Protein AF-A0A5E4JQX9-F1 (afdb_monomer)

Solvent-accessible surface area (backbone atoms only — not comparable to full-atom values): 20640 Å² total; per-residue (Å²): 128,58,70,67,59,44,53,36,22,48,52,36,41,54,47,70,74,40,54,76,69,51,37,68,74,42,45,69,58,40,54,51,36,37,51,51,56,37,65,74,45,46,75,72,52,47,59,61,50,49,71,74,38,61,90,76,44,57,74,65,62,48,48,50,36,46,52,52,12,32,53,60,29,47,70,76,37,51,55,92,81,47,52,65,69,67,56,22,50,56,36,23,52,48,42,48,48,48,42,50,32,73,20,55,89,45,96,68,66,50,55,61,62,47,54,71,50,49,47,55,52,52,52,50,41,52,54,55,47,44,72,72,59,82,51,89,81,54,72,64,59,44,48,52,56,48,39,74,78,46,86,54,96,54,53,63,65,52,49,51,56,55,49,51,56,51,54,54,72,68,29,67,73,72,70,44,68,79,65,88,62,81,83,61,80,54,72,67,58,57,47,51,54,50,50,54,50,50,51,52,52,52,52,51,52,51,51,53,48,54,64,64,67,69,72,47,54,75,68,43,46,50,53,53,24,34,51,68,31,56,98,45,68,68,43,52,56,58,57,51,9,65,76,67,77,42,55,43,68,56,45,51,53,44,49,54,54,43,51,50,52,51,50,46,70,76,47,74,85,63,78,79,72,84,78,63,75,95,73,78,90,70,81,64,64,56,52,73,69,52,38,44,34,42,28,53,51,26,50,75,55,54,88,76,40,78,61,56,94,61,60,35,59,64,61,53,42,65,73,51,52,90,78,56,99,64,56,60,66,61,52,41,55,51,39,44,56,52,41,61,73,69,68,58,64,63,70,63,52,48,53,52,51,58,62,72,75,109

Sequence (358 aa):
MDEETYRLGRIIQDYNNGNSDYKSRHKKGFLKAKNQLVELRIDEIAPYYKKRYKRKIDKDTLKQLIYQGAVIASEDFNPDIADFQTHADYKIKKEISTYLQDGGERSIHLTDNGYTIWLPLIREAERVLSQKLAKKINDEEIVDYILQKNPERKVRAVYEAVTDVRRLVSHPRFHATYSPDNSCPNPLELLAQKEELKEKNSRLKKLNKILNNGVLDAREKKIIRERYGIDTEELTLKEIGEQSGITKERVRQIEAKAVEKIRNKMNPGRKEEDNKPSGDSKEIVLTDKEKIAARLYFGLGYNNIPPGNFKNYREIAEIMGHKSTSTPETLIKKALLKLDNIGVDLEQTDKLILLCQN

Secondary structure (DSSP, 8-state):
--HHHHHHHHHHHHHHHS-HHHHHHHHHHHHHHHHHHHHHHHHHHHHHHHHHHTTTS-HHHHHHHHHHHHHHHHHS--TTTS-HHHHHHHHHHHHHHHHHHTTTT-SSPPPHHIIIIIHHHHHHHHHHHHHHHSSPPPHHHHHHHHHHH---TTHHHHHHHHHHHHHHHT-TTTS----SSTTSPPHHHHHHHHHHHHHHHHHHHHHHHHHHTTSS-HHHHHHHHHHTTSSS----HHHHHHHHT--HHHHHHHHHHHHHHHHHHH-TT-TTTTT--S------BPPHHHHHHHHHHHHTTGGGPPP----BHHHHHHHHGGG-SS-HHHHHHHHHHHHHHHT--HHHHHHHHHHHH-

Mean predicted aligned error: 19.56 Å

pLDDT: mean 76.01, std 14.69, range [30.41, 94.31]

Radius of gyration: 37.69 Å; Cα contacts (8 Å, |Δi|>4): 262; chains: 1; bounding box: 72×84×92 Å

Nearest PDB structures (foldseek):
  5vi5-assembly1_F  TM=4.857E-01  e=1.304E-06  Mycolicibacterium smegmatis MC2 155
  4mey-assembly1_F  TM=4.834E-01  e=1.426E-06  Escherichia coli K-12
  8r6p-assembly1_F  TM=4.738E-01  e=4.982E-06  Mycolicibacterium smegmatis MC2 155
  4kn7-assembly2_Y  TM=5.128E-01  e=2.275E-05  Escherichia coli
  6xl9-assembly1_F  TM=4.730E-01  e=8.143E-06  Escherichia coli O157:H7

Foldseek 3Di:
DDPLLQVLQVLLVCLVPDDPVSVVVCVVVNVVSLVVNCVVCLVVQLVVQCVVCVPPADPVVLSVLLSVLSSVLSNPDHPVPDGSSVSSVVSSVVSVLVCVQCVNPQPDHDHNCLSPPVVVLLVVLVVVCCVVPVDDDDPVSSLVVSCVVPVDPCSVVSSVVSVVSVCCRPDVVNVDPPPPPPPDPDPVVVVVVVVVVVVVVVVLVVVVCLLPVPLADPLLSVLVCCCVVNVHDHDQLCVNCVVVVHDSVVSVVSPVVSVVSSVCVVPVPPPPPPPDPPDDPDQPFDDPLLQLLQLVLVCVPDPVQHRDRDGGQVVVCVSCDPVDPDRSVVSSVVSSVVCVVVVDDSVVVSVVVVVVVD

Structure (mmCIF, N/CA/C/O backbone):
data_AF-A0A5E4JQX9-F1
#
_entry.id   AF-A0A5E4JQX9-F1
#
loop_
_atom_site.group_PDB
_atom_site.id
_atom_site.type_symbol
_atom_site.label_atom_id
_atom_site.label_alt_id
_atom_site.label_comp_id
_atom_site.label_asym_id
_atom_site.label_entity_id
_atom_site.label_seq_id
_atom_site.pdbx_PDB_ins_code
_atom_site.Cartn_x
_atom_site.Cartn_y
_atom_site.Cartn_z
_atom_site.occupancy
_atom_site.B_iso_or_equiv
_atom_site.auth_seq_id
_atom_site.auth_comp_id
_atom_site.auth_asym_id
_atom_site.auth_atom_id
_atom_site.pdbx_PDB_model_num
ATOM 1 N N . MET A 1 1 ? 19.920 -14.393 -31.480 1.00 60.28 1 MET A N 1
ATOM 2 C CA . MET A 1 1 ? 19.686 -12.955 -31.690 1.00 60.28 1 MET A CA 1
ATOM 3 C C . MET A 1 1 ? 19.421 -12.701 -33.165 1.00 60.28 1 MET A C 1
ATOM 5 O O . MET A 1 1 ? 20.236 -13.132 -33.973 1.00 60.28 1 MET A O 1
ATOM 9 N N . ASP A 1 2 ? 18.306 -12.060 -33.522 1.00 81.06 2 ASP A N 1
ATOM 10 C CA . ASP A 1 2 ? 18.044 -11.715 -34.927 1.00 81.06 2 ASP A CA 1
ATOM 11 C C . ASP A 1 2 ? 19.041 -10.659 -35.411 1.00 81.06 2 ASP A C 1
ATOM 13 O O . ASP A 1 2 ? 19.367 -9.713 -34.686 1.00 81.06 2 ASP A O 1
ATOM 17 N N . GLU A 1 3 ? 19.493 -10.806 -36.655 1.00 86.50 3 GLU A N 1
ATOM 18 C CA . GLU A 1 3 ? 20.498 -9.949 -37.295 1.00 86.50 3 GLU A CA 1
ATOM 19 C C . GLU A 1 3 ? 20.108 -8.459 -37.257 1.00 86.50 3 GLU A C 1
ATOM 21 O O . GLU A 1 3 ? 20.938 -7.582 -37.013 1.00 86.50 3 GLU A O 1
ATOM 26 N N . GLU A 1 4 ? 18.813 -8.168 -37.390 1.00 87.69 4 GLU A N 1
ATOM 27 C CA . GLU A 1 4 ? 18.268 -6.813 -37.309 1.00 87.69 4 GLU A CA 1
ATOM 28 C C . GLU A 1 4 ? 18.365 -6.217 -35.895 1.00 87.69 4 GLU A C 1
ATOM 30 O O . GLU A 1 4 ? 18.739 -5.056 -35.729 1.00 87.69 4 GLU A O 1
ATOM 35 N N . THR A 1 5 ? 18.118 -7.018 -34.853 1.00 88.69 5 THR A N 1
ATOM 36 C CA . THR A 1 5 ? 18.260 -6.584 -33.450 1.00 88.69 5 THR A CA 1
ATOM 37 C C . THR A 1 5 ? 19.722 -6.300 -33.113 1.00 88.69 5 THR A C 1
ATOM 39 O O . THR A 1 5 ? 20.019 -5.298 -32.461 1.00 88.69 5 THR A O 1
ATOM 42 N N . TYR A 1 6 ? 20.637 -7.140 -33.608 1.00 91.12 6 TYR A N 1
ATOM 43 C CA . TYR A 1 6 ? 22.075 -6.928 -33.453 1.00 91.12 6 TYR A CA 1
ATOM 44 C C . TYR A 1 6 ? 22.514 -5.616 -34.121 1.00 91.12 6 TYR A C 1
ATOM 46 O O . TYR A 1 6 ? 23.158 -4.775 -33.491 1.00 91.12 6 TYR A O 1
ATOM 54 N N . ARG A 1 7 ? 22.090 -5.383 -35.370 1.00 92.75 7 ARG A N 1
ATOM 55 C CA . ARG A 1 7 ? 22.396 -4.155 -36.119 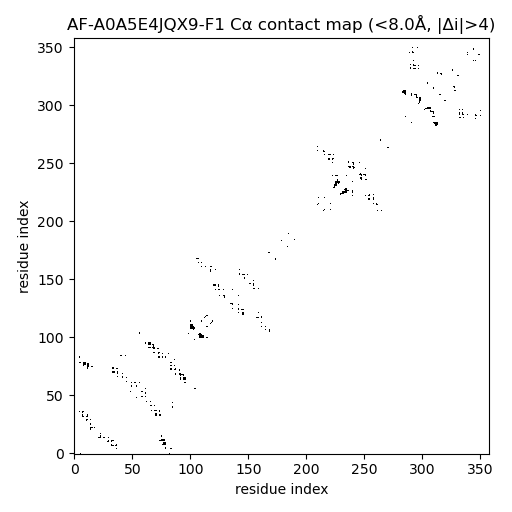1.00 92.75 7 ARG A CA 1
ATOM 56 C C . ARG A 1 7 ? 21.884 -2.896 -35.417 1.00 92.75 7 ARG A C 1
ATOM 58 O O . ARG A 1 7 ? 22.626 -1.921 -35.303 1.00 92.75 7 ARG A O 1
ATOM 65 N N . LEU A 1 8 ? 20.636 -2.904 -34.944 1.00 92.31 8 LEU A N 1
ATOM 66 C CA . LEU A 1 8 ? 20.053 -1.777 -34.209 1.00 92.31 8 LEU A CA 1
ATOM 67 C C . LEU A 1 8 ? 20.800 -1.517 -32.894 1.00 92.31 8 LEU A C 1
ATOM 69 O O . LEU A 1 8 ? 21.100 -0.365 -32.580 1.00 92.31 8 LEU A O 1
ATOM 73 N N . GLY A 1 9 ? 21.172 -2.581 -32.176 1.00 91.06 9 GLY A N 1
ATOM 74 C CA . GLY A 1 9 ? 21.995 -2.491 -30.971 1.00 91.06 9 GLY A CA 1
ATOM 75 C C . GLY A 1 9 ? 23.363 -1.856 -31.222 1.00 91.06 9 GLY A C 1
ATOM 76 O O . GLY A 1 9 ? 23.794 -1.015 -30.436 1.00 91.06 9 GLY A O 1
ATOM 77 N N . ARG A 1 10 ? 24.022 -2.168 -32.347 1.00 92.44 10 ARG A N 1
ATOM 78 C CA . ARG A 1 10 ? 25.309 -1.542 -32.704 1.00 92.44 10 ARG A CA 1
ATOM 79 C C . ARG A 1 10 ? 25.179 -0.046 -32.966 1.00 92.44 10 ARG A C 1
ATOM 81 O O . ARG A 1 10 ? 25.974 0.724 -32.444 1.00 92.44 10 ARG A O 1
ATOM 88 N N . ILE A 1 11 ? 24.129 0.384 -33.667 1.00 92.25 11 ILE A N 1
ATOM 89 C CA . ILE A 1 11 ? 23.863 1.816 -33.899 1.00 92.25 11 ILE A CA 1
ATOM 90 C C . ILE A 1 11 ? 23.692 2.571 -32.568 1.00 92.25 11 ILE A C 1
ATOM 92 O O . ILE A 1 11 ? 24.194 3.686 -32.413 1.00 92.25 11 ILE A O 1
ATOM 96 N N . ILE A 1 12 ? 22.991 1.963 -31.607 1.00 92.06 12 ILE A N 1
ATOM 97 C CA . ILE A 1 12 ? 22.787 2.508 -30.256 1.00 92.06 12 ILE A CA 1
ATOM 98 C C . ILE A 1 12 ? 24.123 2.598 -29.503 1.00 92.06 12 ILE A C 1
ATOM 100 O O . ILE A 1 12 ? 24.448 3.642 -28.936 1.00 92.06 12 ILE A O 1
ATOM 104 N N . GLN A 1 13 ? 24.927 1.537 -29.548 1.00 91.44 13 GLN A N 1
ATOM 105 C CA . GLN A 1 13 ? 26.228 1.467 -28.886 1.00 91.44 13 GLN A CA 1
ATOM 106 C C . GLN A 1 13 ? 27.231 2.485 -29.454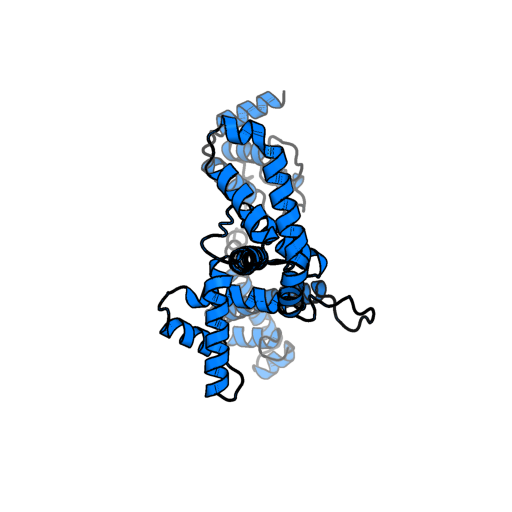 1.00 91.44 13 GLN A C 1
ATOM 108 O O . GLN A 1 13 ? 27.852 3.225 -28.689 1.00 91.44 13 GLN A O 1
ATOM 113 N N . ASP A 1 14 ? 27.343 2.582 -30.780 1.00 91.12 14 ASP A N 1
ATOM 114 C CA . ASP A 1 14 ? 28.220 3.537 -31.466 1.00 91.12 14 ASP A CA 1
ATOM 115 C C . ASP A 1 14 ? 27.842 4.981 -31.119 1.00 91.12 14 ASP A C 1
ATOM 117 O O . ASP A 1 14 ? 28.704 5.830 -30.881 1.00 91.12 14 ASP A O 1
ATOM 121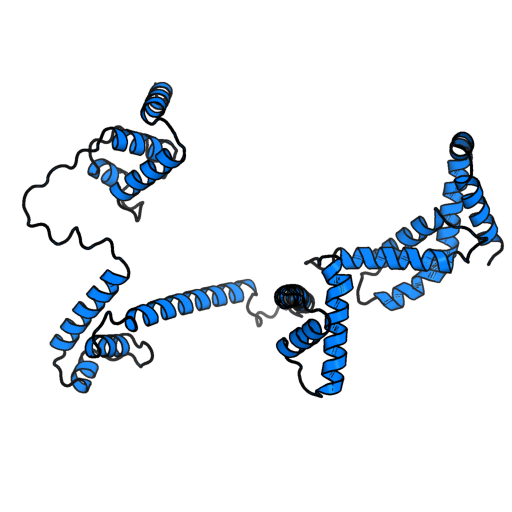 N N . TYR A 1 15 ? 26.539 5.267 -31.035 1.00 92.25 15 TYR A N 1
ATOM 122 C CA . TYR A 1 15 ? 26.048 6.563 -30.582 1.00 92.25 15 TYR A CA 1
ATOM 123 C C . TYR A 1 15 ? 26.442 6.859 -29.132 1.00 92.25 15 TYR A C 1
ATOM 125 O O . TYR A 1 15 ? 26.911 7.960 -28.836 1.00 92.25 15 TYR A O 1
ATOM 133 N N . ASN A 1 16 ? 26.283 5.891 -28.228 1.00 90.69 16 ASN A N 1
ATOM 134 C CA . ASN A 1 16 ? 26.596 6.063 -26.810 1.00 90.69 16 ASN A CA 1
ATOM 135 C C . ASN A 1 16 ? 28.095 6.270 -26.555 1.00 90.69 16 ASN A C 1
ATOM 137 O O . ASN A 1 16 ? 28.450 7.123 -25.732 1.00 90.69 16 ASN A O 1
ATOM 141 N N . ASN A 1 17 ? 28.946 5.568 -27.307 1.00 90.69 17 ASN A N 1
ATOM 142 C CA . ASN A 1 17 ? 30.407 5.656 -27.234 1.00 90.69 17 ASN A CA 1
ATOM 143 C C . ASN A 1 17 ? 30.989 6.870 -27.980 1.00 90.69 17 ASN A C 1
ATOM 145 O O . ASN A 1 17 ? 32.145 7.228 -27.766 1.00 90.69 17 ASN A O 1
ATOM 149 N N . GLY A 1 18 ? 30.209 7.512 -28.853 1.00 88.88 18 GLY A N 1
ATOM 150 C CA . GLY A 1 18 ? 30.652 8.670 -29.623 1.00 88.88 18 GLY A CA 1
ATOM 151 C C . GLY A 1 18 ? 30.847 9.947 -28.794 1.00 88.88 18 GLY A C 1
ATOM 152 O O . GLY A 1 18 ? 30.168 10.193 -27.792 1.00 88.88 18 GLY A O 1
ATOM 153 N N . ASN A 1 19 ? 31.746 10.815 -29.269 1.00 89.81 19 ASN A N 1
ATOM 154 C CA . ASN A 1 19 ? 31.979 12.152 -28.709 1.00 89.81 19 ASN A CA 1
ATOM 155 C C . ASN A 1 19 ? 30.771 13.092 -28.920 1.00 89.81 19 ASN A C 1
ATOM 157 O O . ASN A 1 19 ? 29.861 12.801 -29.700 1.00 89.81 19 ASN A O 1
ATOM 161 N N . SER A 1 20 ? 30.773 14.259 -28.261 1.00 88.31 20 SER A N 1
ATOM 162 C CA . SER A 1 20 ? 29.662 15.235 -28.302 1.00 88.31 20 SER A CA 1
ATOM 163 C C . SER A 1 20 ? 29.238 15.639 -29.729 1.00 88.31 20 SER A C 1
ATOM 165 O O . SER A 1 20 ? 28.045 15.666 -30.053 1.00 88.31 20 SER A O 1
ATOM 167 N N . ASP A 1 21 ? 30.207 15.858 -30.622 1.00 88.38 21 ASP A N 1
ATOM 168 C CA . ASP A 1 21 ? 29.951 16.196 -32.029 1.00 88.38 21 ASP A CA 1
ATOM 169 C C . ASP A 1 21 ? 29.273 15.054 -32.795 1.00 88.38 21 ASP A C 1
ATOM 171 O O . ASP A 1 21 ? 28.361 15.283 -33.594 1.00 88.38 21 ASP A O 1
ATOM 175 N N . TYR A 1 22 ? 29.679 13.811 -32.524 1.00 86.62 22 TYR A N 1
ATOM 176 C CA . TYR A 1 22 ? 29.087 12.622 -33.134 1.00 86.62 22 TYR A CA 1
ATOM 177 C C . TYR A 1 22 ? 27.635 12.446 -32.682 1.00 86.62 22 TYR A C 1
ATOM 179 O O . TYR A 1 22 ? 26.737 12.277 -33.511 1.00 86.62 22 TYR A O 1
ATOM 187 N N . LYS A 1 23 ? 27.383 12.593 -31.374 1.00 89.56 23 LYS A N 1
ATOM 188 C CA . LYS A 1 23 ? 26.032 12.543 -30.798 1.00 89.56 23 LYS A CA 1
ATOM 189 C C . LYS A 1 23 ? 25.121 13.610 -31.406 1.00 89.56 23 LYS A C 1
ATOM 191 O O . LYS A 1 23 ? 23.983 13.322 -31.768 1.00 89.56 23 LYS A O 1
ATOM 196 N N . SER A 1 24 ? 25.630 14.820 -31.621 1.00 88.81 24 SER A N 1
ATOM 197 C CA . SER A 1 24 ? 24.855 15.902 -32.240 1.00 88.81 24 SER A CA 1
ATOM 198 C C . SER A 1 24 ? 24.446 15.586 -33.685 1.00 88.81 24 SER A C 1
ATOM 200 O O . SER A 1 24 ? 23.291 15.799 -34.060 1.00 88.81 24 SER A O 1
ATOM 202 N N . ARG A 1 25 ? 25.355 15.016 -34.487 1.00 89.06 25 ARG A N 1
ATOM 203 C CA . ARG A 1 25 ? 25.093 14.675 -35.899 1.00 89.06 25 ARG A CA 1
ATOM 204 C C . ARG A 1 25 ? 24.190 13.449 -36.062 1.00 89.06 25 ARG A C 1
ATOM 206 O O . ARG A 1 25 ? 23.329 13.437 -36.940 1.00 89.06 25 ARG A O 1
ATOM 213 N N . HIS A 1 26 ? 24.341 12.441 -35.204 1.00 90.81 26 HIS A N 1
ATOM 214 C CA . HIS A 1 26 ? 23.669 11.143 -35.353 1.00 90.81 26 HIS A CA 1
ATOM 215 C C . HIS A 1 26 ? 22.424 10.957 -34.474 1.00 90.81 26 HIS A C 1
ATOM 217 O O . HIS A 1 26 ? 21.790 9.901 -34.526 1.00 90.81 26 HIS A O 1
ATOM 223 N N . LYS A 1 27 ? 21.991 11.993 -33.739 1.00 91.94 27 LYS A N 1
ATOM 224 C CA . LYS A 1 27 ? 20.820 11.949 -32.844 1.00 91.94 27 LYS A CA 1
ATOM 225 C C . LYS A 1 27 ? 19.563 11.384 -33.513 1.00 91.94 27 LYS A C 1
ATOM 227 O O . LYS A 1 27 ? 18.891 10.530 -32.948 1.00 91.94 27 LYS A O 1
ATOM 232 N N . LYS A 1 28 ? 19.245 11.813 -34.741 1.00 92.25 28 LYS A N 1
ATOM 233 C CA . LYS A 1 28 ? 18.062 11.314 -35.472 1.00 92.25 28 LYS A CA 1
ATOM 234 C C . LYS A 1 28 ? 18.149 9.815 -35.784 1.00 92.25 28 LYS A C 1
ATOM 236 O O . LYS A 1 28 ? 17.131 9.134 -35.720 1.00 92.25 28 LYS A O 1
ATOM 241 N N . GLY A 1 29 ? 19.339 9.317 -36.124 1.00 90.31 29 GLY A N 1
ATOM 242 C CA . GLY A 1 29 ? 19.573 7.894 -36.387 1.00 90.31 29 GLY A CA 1
ATOM 243 C C . GLY A 1 29 ? 19.421 7.055 -35.121 1.00 90.31 29 GLY A C 1
ATOM 244 O O . GLY A 1 29 ? 18.725 6.046 -35.145 1.00 90.31 29 GLY A O 1
ATOM 245 N N . PHE A 1 30 ? 19.966 7.541 -34.002 1.00 91.94 30 PHE A N 1
ATOM 246 C CA . PHE A 1 30 ? 19.803 6.925 -32.686 1.00 91.94 30 PHE A CA 1
ATOM 247 C C . PHE A 1 30 ? 18.331 6.810 -32.270 1.00 91.94 30 PHE A C 1
ATOM 249 O O . PHE A 1 30 ? 17.879 5.725 -31.919 1.00 91.94 30 PHE A O 1
ATOM 256 N N . LEU A 1 31 ? 17.548 7.893 -32.382 1.00 92.56 31 LEU A N 1
ATOM 257 C CA . LEU A 1 31 ? 16.118 7.851 -32.044 1.00 92.56 31 LEU A CA 1
ATOM 258 C C . LEU A 1 31 ? 15.340 6.862 -32.924 1.00 92.56 31 LEU A C 1
ATOM 260 O O . LEU A 1 31 ? 14.478 6.148 -32.417 1.00 92.56 31 LEU A O 1
ATOM 264 N N . LYS A 1 32 ? 15.641 6.802 -34.228 1.00 93.62 32 LYS A N 1
ATOM 265 C CA . LYS A 1 32 ? 15.007 5.834 -35.134 1.00 93.62 32 LYS A CA 1
ATOM 266 C C . LYS A 1 32 ? 15.341 4.399 -34.743 1.00 93.62 32 LYS A C 1
ATOM 268 O O . LYS A 1 32 ? 14.426 3.590 -34.643 1.00 93.62 32 LYS A O 1
ATOM 273 N N . ALA A 1 33 ? 16.616 4.111 -34.479 1.00 92.50 33 ALA A N 1
ATOM 274 C CA . ALA A 1 33 ? 17.046 2.778 -34.076 1.00 92.50 33 ALA A CA 1
ATOM 275 C C . ALA A 1 33 ? 16.391 2.348 -32.754 1.00 92.50 33 ALA A C 1
ATOM 277 O O . ALA A 1 33 ? 15.929 1.217 -32.635 1.00 92.50 33 ALA A O 1
ATOM 278 N N . LYS A 1 34 ? 16.273 3.282 -31.802 1.00 93.56 34 LYS A N 1
ATOM 279 C CA . LYS A 1 34 ? 15.582 3.078 -30.527 1.00 93.56 34 LYS A CA 1
ATOM 280 C C . LYS A 1 34 ? 14.119 2.675 -30.723 1.00 93.56 34 LYS A C 1
ATOM 282 O O . LYS A 1 34 ? 13.680 1.656 -30.198 1.00 93.56 34 LYS A O 1
ATOM 287 N N . ASN A 1 35 ? 13.381 3.460 -31.509 1.00 92.31 35 ASN A N 1
ATOM 288 C CA . ASN A 1 35 ? 11.962 3.214 -31.761 1.00 92.31 35 ASN A CA 1
ATOM 289 C C . ASN A 1 35 ? 11.743 1.885 -32.489 1.00 92.31 35 ASN A C 1
ATOM 291 O O . ASN A 1 35 ? 10.913 1.094 -32.055 1.00 92.31 35 ASN A O 1
ATOM 295 N N . GLN A 1 36 ? 12.537 1.607 -33.527 1.00 92.88 36 GLN A N 1
ATOM 296 C CA . GLN A 1 36 ? 12.460 0.347 -34.271 1.00 92.88 36 GLN A CA 1
ATOM 297 C C . GLN A 1 36 ? 12.735 -0.862 -33.374 1.00 92.88 36 GLN A C 1
ATOM 299 O O . GLN A 1 36 ? 12.006 -1.846 -33.428 1.00 92.88 36 GLN A O 1
ATOM 304 N N . LEU A 1 37 ? 13.746 -0.780 -32.505 1.00 91.62 37 LEU A N 1
ATOM 305 C CA . LEU A 1 37 ? 14.084 -1.865 -31.586 1.00 91.62 37 LEU A CA 1
ATOM 306 C C . LEU A 1 37 ? 12.936 -2.172 -30.612 1.00 91.62 37 LEU A C 1
ATOM 308 O O . LEU A 1 37 ? 12.629 -3.339 -30.365 1.00 91.62 37 LEU A O 1
ATOM 312 N N . VAL A 1 38 ? 12.289 -1.132 -30.078 1.00 91.88 38 VAL A N 1
ATOM 313 C CA .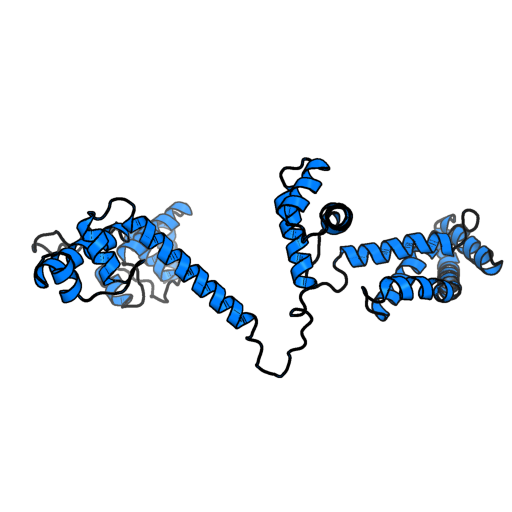 VAL A 1 38 ? 11.132 -1.284 -29.186 1.00 91.88 38 VAL A CA 1
ATOM 314 C C . VAL A 1 38 ? 9.933 -1.854 -29.942 1.00 91.88 38 VAL A C 1
ATOM 316 O O . VAL A 1 38 ? 9.340 -2.821 -29.473 1.00 91.88 38 VAL A O 1
ATOM 319 N N . GLU A 1 39 ? 9.593 -1.304 -31.109 1.00 89.69 39 GLU A N 1
ATOM 320 C CA . GLU A 1 39 ? 8.455 -1.750 -31.927 1.00 89.69 39 GLU A CA 1
ATOM 321 C C . GLU A 1 39 ? 8.572 -3.223 -32.334 1.00 89.69 39 GLU A C 1
ATOM 323 O O . GLU A 1 39 ? 7.602 -3.965 -32.209 1.00 89.69 39 GLU A O 1
ATOM 328 N N . LEU A 1 40 ? 9.765 -3.674 -32.730 1.00 86.62 40 LEU A N 1
ATOM 329 C CA . LEU A 1 40 ? 10.000 -5.063 -33.134 1.00 86.62 40 LEU A CA 1
ATOM 330 C C . LEU A 1 40 ? 9.791 -6.068 -31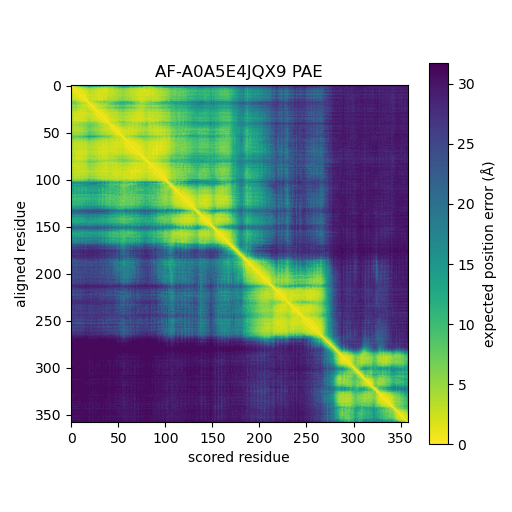.993 1.00 86.62 40 LEU A C 1
ATOM 332 O O . LEU A 1 40 ? 9.383 -7.200 -32.235 1.00 86.62 40 LEU A O 1
ATOM 336 N N . ARG A 1 41 ? 10.099 -5.689 -30.745 1.00 87.31 41 ARG A N 1
ATOM 337 C CA . ARG A 1 41 ? 10.182 -6.639 -29.618 1.00 87.31 41 ARG A CA 1
ATOM 338 C C . ARG A 1 41 ? 9.068 -6.511 -28.593 1.00 87.31 41 ARG A C 1
ATOM 340 O O . ARG A 1 41 ? 8.834 -7.448 -27.829 1.00 87.31 41 ARG A O 1
ATOM 347 N N . ILE A 1 42 ? 8.352 -5.391 -28.563 1.00 86.31 42 ILE A N 1
ATOM 348 C CA . ILE A 1 42 ? 7.298 -5.165 -27.570 1.00 86.31 42 ILE A CA 1
ATOM 349 C C . ILE A 1 42 ? 6.155 -6.178 -27.690 1.00 86.31 42 ILE A C 1
ATOM 351 O O . ILE A 1 42 ? 5.648 -6.644 -26.668 1.00 86.31 42 ILE A O 1
ATOM 355 N N . ASP A 1 43 ? 5.789 -6.572 -28.911 1.00 85.19 43 ASP A N 1
ATOM 356 C CA . ASP A 1 43 ? 4.684 -7.503 -29.157 1.00 85.19 43 ASP A CA 1
ATOM 357 C C . ASP A 1 43 ? 5.004 -8.934 -28.712 1.00 85.19 43 ASP A C 1
ATOM 359 O O . ASP A 1 43 ? 4.107 -9.661 -28.281 1.00 85.19 43 ASP A O 1
ATOM 363 N N . GLU A 1 44 ? 6.282 -9.312 -28.716 1.00 85.44 44 GLU A N 1
ATOM 364 C CA . GLU A 1 44 ? 6.755 -10.598 -28.198 1.00 85.44 44 GLU A CA 1
ATOM 365 C C . GLU A 1 44 ? 6.758 -10.619 -26.663 1.00 85.44 44 GLU A C 1
ATOM 367 O O . GLU A 1 44 ? 6.378 -11.611 -26.037 1.00 85.44 44 GLU A O 1
ATOM 372 N N . ILE A 1 45 ? 7.157 -9.507 -26.038 1.00 86.69 45 ILE A N 1
ATOM 373 C CA . ILE A 1 45 ? 7.342 -9.413 -24.585 1.00 86.69 45 ILE A CA 1
ATOM 374 C C . ILE A 1 45 ? 6.004 -9.164 -23.866 1.00 86.69 45 ILE A C 1
ATOM 376 O O . ILE A 1 45 ? 5.729 -9.733 -22.803 1.00 86.69 45 ILE A O 1
ATOM 380 N N . ALA A 1 46 ? 5.124 -8.336 -24.434 1.00 87.06 46 ALA A N 1
ATOM 381 C CA . ALA A 1 46 ? 3.896 -7.886 -23.780 1.00 87.06 46 ALA A CA 1
ATOM 382 C C . ALA A 1 46 ? 2.923 -9.006 -23.334 1.00 87.06 46 ALA A C 1
ATOM 384 O O . ALA A 1 46 ? 2.326 -8.863 -22.260 1.00 87.06 46 ALA A O 1
ATOM 385 N N . PRO A 1 47 ? 2.715 -10.116 -24.076 1.00 90.38 47 PRO A N 1
ATOM 386 C CA . PRO A 1 47 ? 1.820 -11.202 -23.668 1.00 90.38 47 PRO A CA 1
ATOM 387 C C . PRO A 1 47 ? 2.202 -11.845 -22.330 1.00 90.38 47 PRO A C 1
ATOM 389 O O . PRO A 1 47 ? 1.318 -12.143 -21.518 1.00 90.38 47 PRO A O 1
ATOM 392 N N . TYR A 1 48 ? 3.505 -12.005 -22.064 1.00 90.81 48 TYR A N 1
ATOM 393 C CA . TYR A 1 48 ? 4.014 -12.562 -20.808 1.00 90.81 48 TYR A CA 1
ATOM 394 C C . TYR A 1 48 ? 3.557 -11.725 -19.604 1.00 90.81 48 TYR A C 1
ATOM 396 O O . TYR A 1 48 ? 2.975 -12.243 -18.643 1.00 90.81 48 TYR A O 1
ATOM 404 N N . TYR A 1 49 ? 3.738 -10.406 -19.694 1.00 91.19 49 TYR A N 1
ATOM 405 C CA . TYR A 1 49 ? 3.358 -9.463 -18.646 1.00 91.19 49 TYR A CA 1
ATOM 406 C C . TYR A 1 49 ? 1.845 -9.318 -18.517 1.00 91.19 49 TYR A C 1
ATOM 408 O O . TYR A 1 49 ? 1.325 -9.352 -17.399 1.00 91.19 49 TYR A O 1
ATOM 416 N N . LYS A 1 50 ? 1.118 -9.260 -19.641 1.00 88.88 50 LYS A N 1
ATOM 417 C CA . LYS A 1 50 ? -0.352 -9.255 -19.650 1.00 88.88 50 LYS A CA 1
ATOM 418 C C . LYS A 1 50 ? -0.903 -10.439 -18.862 1.00 88.88 50 LYS A C 1
ATOM 420 O O . LYS A 1 50 ? -1.752 -10.238 -18.003 1.00 88.88 50 LYS A O 1
ATOM 425 N N . LYS A 1 51 ? -0.392 -11.659 -19.069 1.00 88.94 51 LYS A N 1
ATOM 426 C CA . LYS A 1 51 ? -0.843 -12.850 -18.323 1.00 88.94 51 LYS A CA 1
ATOM 427 C C . LYS A 1 51 ? -0.541 -12.756 -16.822 1.00 88.94 51 LYS A C 1
ATOM 429 O O . LYS A 1 51 ? -1.377 -13.145 -16.008 1.00 88.94 51 LYS A O 1
ATOM 434 N N . ARG A 1 52 ? 0.632 -12.235 -16.449 1.00 88.38 52 ARG A N 1
ATOM 435 C CA . ARG A 1 52 ? 1.104 -12.172 -15.054 1.00 88.38 52 ARG A CA 1
ATOM 436 C C . ARG A 1 52 ? 0.450 -11.058 -14.228 1.00 88.38 52 ARG A C 1
ATOM 438 O O . ARG A 1 52 ? 0.211 -11.258 -13.037 1.00 88.38 52 ARG A O 1
ATOM 445 N N . TYR A 1 53 ? 0.153 -9.913 -14.842 1.00 86.12 53 TYR A N 1
ATOM 446 C CA . TYR A 1 53 ? -0.307 -8.703 -14.147 1.00 86.12 53 TYR A CA 1
ATOM 447 C C . TYR A 1 53 ? -1.768 -8.318 -14.430 1.00 86.12 53 TYR A C 1
ATOM 449 O O . TYR A 1 53 ? -2.251 -7.381 -13.805 1.00 86.12 53 TYR A O 1
ATOM 457 N N . LYS A 1 54 ? -2.516 -9.090 -15.241 1.00 79.94 54 LYS A N 1
ATOM 458 C CA . LYS A 1 54 ? -3.940 -8.844 -15.584 1.00 79.94 54 LYS A CA 1
ATOM 459 C C . LYS A 1 54 ? -4.855 -8.499 -14.400 1.00 79.94 54 LYS A C 1
ATOM 461 O O . LYS A 1 54 ? -5.849 -7.816 -14.579 1.00 79.94 54 LYS A O 1
ATOM 466 N N . ARG A 1 55 ? -4.582 -9.052 -13.214 1.00 77.75 55 ARG A N 1
ATOM 467 C CA . ARG A 1 55 ? -5.410 -8.871 -12.005 1.00 77.75 55 ARG A CA 1
ATOM 468 C C . ARG A 1 55 ? -4.962 -7.712 -11.110 1.00 77.75 55 ARG A C 1
ATOM 470 O O . ARG A 1 55 ? -5.585 -7.491 -10.082 1.00 77.75 55 ARG A O 1
ATOM 477 N N . LYS A 1 56 ? -3.831 -7.076 -11.421 1.00 77.50 56 LYS A N 1
ATOM 478 C CA . LYS A 1 56 ? -3.173 -6.095 -10.546 1.00 77.50 56 LYS A CA 1
ATOM 479 C C . LYS A 1 56 ? -3.097 -4.695 -11.143 1.00 77.50 56 LYS A C 1
ATOM 481 O O . LYS A 1 56 ? -2.890 -3.764 -10.379 1.00 77.50 56 LYS A O 1
ATOM 486 N N . ILE A 1 57 ? -3.138 -4.589 -12.468 1.00 84.00 57 ILE A N 1
ATOM 487 C CA . ILE A 1 57 ? -2.946 -3.348 -13.216 1.00 84.00 57 ILE A CA 1
ATOM 488 C C . ILE A 1 57 ? -3.901 -3.393 -14.408 1.00 84.00 57 ILE A C 1
ATOM 490 O O . ILE A 1 57 ? -4.030 -4.448 -15.047 1.00 84.00 57 ILE A O 1
ATOM 494 N N . ASP A 1 58 ? -4.537 -2.266 -14.705 1.00 86.25 58 ASP A N 1
ATOM 495 C CA . ASP A 1 58 ? -5.325 -2.043 -15.902 1.00 86.25 58 ASP A CA 1
ATOM 496 C C . ASP A 1 58 ? -4.510 -2.332 -17.168 1.00 86.25 58 ASP A C 1
ATOM 498 O O . ASP A 1 58 ? -3.281 -2.211 -17.231 1.00 86.25 58 ASP A O 1
ATOM 502 N N . LYS A 1 59 ? -5.217 -2.760 -18.211 1.00 86.88 59 LYS A N 1
ATOM 503 C CA . LYS A 1 59 ? -4.610 -3.191 -19.465 1.00 86.88 59 LYS A CA 1
ATOM 504 C C . LYS A 1 59 ? -3.803 -2.077 -20.129 1.00 86.88 59 LYS A C 1
ATOM 506 O O . LYS A 1 59 ? -2.751 -2.383 -20.696 1.00 86.88 59 LYS A O 1
ATOM 511 N N . ASP A 1 60 ? -4.285 -0.841 -20.117 1.00 89.25 60 ASP A N 1
ATOM 512 C CA . ASP A 1 60 ? -3.636 0.256 -20.831 1.00 89.25 60 ASP A CA 1
ATOM 513 C C . ASP A 1 60 ? -2.482 0.838 -20.021 1.00 89.25 60 ASP A C 1
ATOM 515 O O . ASP A 1 60 ? -1.399 1.039 -20.578 1.00 89.25 60 ASP A O 1
ATOM 519 N N . THR A 1 61 ? -2.633 0.945 -18.700 1.00 90.00 61 THR A N 1
ATOM 520 C CA . THR A 1 61 ? -1.520 1.289 -17.805 1.00 90.00 61 THR A CA 1
ATOM 521 C C . THR A 1 61 ? -0.397 0.256 -17.880 1.00 90.00 61 THR A C 1
ATOM 523 O O . THR A 1 61 ? 0.771 0.611 -18.025 1.00 90.00 61 THR A O 1
ATOM 526 N N . LEU A 1 62 ? -0.725 -1.041 -17.890 1.00 91.62 62 LEU A N 1
ATOM 527 C CA . LEU A 1 62 ? 0.281 -2.093 -18.035 1.00 91.62 62 LEU A CA 1
ATOM 528 C C . LEU A 1 62 ? 1.029 -1.996 -19.369 1.00 91.62 62 LEU A C 1
ATOM 530 O O . LEU A 1 62 ? 2.244 -2.179 -19.394 1.00 91.62 62 LEU A O 1
ATOM 534 N N . LYS A 1 63 ? 0.338 -1.702 -20.480 1.00 91.44 63 LYS A N 1
ATOM 535 C CA . LYS A 1 63 ? 1.017 -1.467 -21.764 1.00 91.44 63 LYS A CA 1
ATOM 536 C C . LYS A 1 63 ? 1.983 -0.294 -21.652 1.00 91.44 63 LYS A C 1
ATOM 538 O O . LYS A 1 63 ? 3.127 -0.446 -22.061 1.00 91.44 63 LYS A O 1
ATOM 543 N N . GLN A 1 64 ? 1.545 0.839 -21.100 1.00 91.62 64 GLN A N 1
ATOM 544 C CA . GLN A 1 64 ? 2.388 2.030 -20.957 1.00 91.62 64 GLN A CA 1
ATOM 545 C C . GLN A 1 64 ? 3.669 1.730 -20.173 1.00 91.62 64 GLN A C 1
ATOM 547 O O . GLN A 1 64 ? 4.747 2.079 -20.643 1.00 91.62 64 GLN A O 1
ATOM 552 N N . LEU A 1 65 ? 3.571 1.005 -19.055 1.00 93.25 65 LEU A N 1
ATOM 553 C CA . LEU A 1 65 ? 4.733 0.604 -18.251 1.00 93.25 65 LEU A CA 1
ATOM 554 C C . LEU A 1 65 ? 5.689 -0.317 -19.019 1.00 93.25 65 LEU A C 1
ATOM 556 O O . LEU A 1 65 ? 6.907 -0.173 -18.927 1.00 93.25 65 LEU A O 1
ATOM 560 N N . ILE A 1 66 ? 5.152 -1.250 -19.813 1.00 93.81 66 ILE A N 1
ATOM 561 C CA . ILE A 1 66 ? 5.966 -2.116 -20.678 1.00 93.81 66 ILE A CA 1
ATOM 562 C C . ILE A 1 66 ? 6.696 -1.275 -21.735 1.00 93.81 66 ILE A C 1
ATOM 564 O O . ILE A 1 66 ? 7.895 -1.465 -21.930 1.00 93.81 66 ILE A O 1
ATOM 568 N N . TYR A 1 67 ? 6.008 -0.324 -22.376 1.00 93.25 67 TYR A N 1
ATOM 569 C CA . TYR A 1 67 ? 6.623 0.596 -23.339 1.00 93.25 67 TYR A CA 1
ATOM 570 C C . TYR A 1 67 ? 7.709 1.456 -22.688 1.00 93.25 67 TYR A C 1
ATOM 572 O O . TYR A 1 67 ? 8.805 1.550 -23.231 1.00 93.25 67 TYR A O 1
ATOM 580 N N . GLN A 1 68 ? 7.447 2.038 -21.518 1.00 93.38 68 GLN A N 1
ATOM 581 C CA . GLN A 1 68 ? 8.424 2.844 -20.781 1.00 93.38 68 GLN A CA 1
ATOM 582 C C . GLN A 1 68 ? 9.672 2.028 -20.430 1.00 93.38 68 GLN A C 1
ATOM 584 O O . GLN A 1 68 ? 10.783 2.438 -20.762 1.00 93.38 68 GLN A O 1
ATOM 589 N N . GLY A 1 69 ? 9.497 0.835 -19.856 1.00 94.25 69 GLY A N 1
ATOM 590 C CA . GLY A 1 69 ? 10.609 -0.057 -19.530 1.00 94.25 69 GLY A CA 1
ATOM 591 C C . GLY A 1 69 ? 11.419 -0.482 -20.760 1.00 94.25 69 GLY A C 1
ATOM 592 O O . GLY A 1 69 ? 12.648 -0.502 -20.704 1.00 94.25 69 GLY A O 1
ATOM 593 N N . ALA A 1 70 ? 10.756 -0.767 -21.886 1.00 93.75 70 ALA A N 1
ATOM 594 C CA . ALA A 1 70 ? 11.420 -1.118 -23.143 1.00 93.75 70 ALA A CA 1
ATOM 595 C C . ALA A 1 70 ? 12.198 0.064 -23.744 1.00 93.75 70 ALA A C 1
ATOM 597 O O . ALA A 1 70 ? 13.327 -0.115 -24.201 1.00 93.75 70 ALA A O 1
ATOM 598 N N . VAL A 1 71 ? 11.636 1.277 -23.697 1.00 93.62 71 VAL A N 1
ATOM 599 C CA . VAL A 1 71 ? 12.327 2.497 -24.133 1.00 93.62 71 VAL A CA 1
ATOM 600 C C . VAL A 1 71 ? 13.572 2.734 -23.282 1.00 93.62 71 VAL A C 1
ATOM 602 O O . VAL A 1 71 ? 14.642 2.947 -23.842 1.00 93.62 71 VAL A O 1
ATOM 605 N N . ILE A 1 72 ? 13.476 2.617 -21.955 1.00 93.50 72 ILE A N 1
ATOM 606 C CA . ILE A 1 72 ? 14.637 2.756 -21.062 1.00 93.50 72 ILE A CA 1
ATOM 607 C C . ILE A 1 72 ? 15.693 1.686 -21.374 1.00 93.50 72 ILE A C 1
ATOM 609 O O . ILE A 1 72 ? 16.879 1.992 -21.427 1.00 93.50 72 ILE A O 1
ATOM 613 N N . ALA A 1 73 ? 15.283 0.439 -21.620 1.00 94.19 73 ALA A N 1
ATOM 614 C CA . ALA A 1 73 ? 16.204 -0.643 -21.979 1.00 94.19 73 ALA A CA 1
ATOM 615 C C . ALA A 1 73 ? 16.915 -0.413 -23.318 1.00 94.19 73 ALA A C 1
ATOM 617 O O . ALA A 1 73 ? 18.060 -0.813 -23.493 1.00 94.19 73 ALA A O 1
ATOM 618 N N . SER A 1 74 ? 16.238 0.217 -24.278 1.00 94.06 74 SER A N 1
ATOM 619 C CA . SER A 1 74 ? 16.811 0.506 -25.595 1.00 94.06 74 SER A CA 1
ATOM 620 C C . SER A 1 74 ? 17.848 1.633 -25.586 1.00 94.06 74 SER A C 1
ATOM 622 O O . SER A 1 74 ? 18.594 1.770 -26.548 1.00 94.06 74 SER A O 1
ATOM 624 N N . GLU A 1 75 ? 17.936 2.431 -24.518 1.00 92.12 75 GLU A N 1
ATOM 625 C CA . GLU A 1 75 ? 18.917 3.520 -24.426 1.00 92.12 75 GLU A CA 1
ATOM 626 C C . GLU A 1 75 ? 20.329 3.021 -24.127 1.00 92.12 75 GLU A C 1
ATOM 628 O O . GLU A 1 75 ? 21.288 3.585 -24.647 1.00 92.12 75 GLU A O 1
ATOM 633 N N . ASP A 1 76 ? 20.459 1.966 -23.323 1.00 89.50 76 ASP A N 1
ATOM 634 C CA . ASP A 1 76 ? 21.733 1.403 -22.862 1.00 89.50 76 ASP A CA 1
ATOM 635 C C . ASP A 1 76 ? 21.976 -0.035 -23.361 1.00 89.50 76 ASP A C 1
ATOM 637 O O . ASP A 1 76 ? 22.842 -0.739 -22.840 1.00 89.50 76 ASP A O 1
ATOM 641 N N . PHE A 1 77 ? 21.229 -0.479 -24.379 1.00 93.00 77 PHE A N 1
ATOM 642 C CA . PHE A 1 77 ? 21.331 -1.837 -24.907 1.00 93.00 77 PHE A CA 1
ATOM 643 C C . PHE A 1 77 ? 22.700 -2.120 -25.545 1.00 93.00 77 PHE A C 1
ATOM 645 O O . PHE A 1 77 ? 23.173 -1.368 -26.399 1.00 93.00 77 PHE A O 1
ATOM 652 N N . ASN A 1 78 ? 23.301 -3.255 -25.170 1.00 90.44 78 ASN A N 1
ATOM 653 C CA . ASN A 1 78 ? 24.534 -3.766 -25.758 1.00 90.44 78 ASN A CA 1
ATOM 654 C C . ASN A 1 78 ? 24.316 -5.190 -26.311 1.00 90.44 78 ASN A C 1
ATOM 656 O O . ASN A 1 78 ? 24.138 -6.120 -25.516 1.00 90.44 78 ASN A O 1
ATOM 660 N N . PRO A 1 79 ? 24.371 -5.378 -27.643 1.00 89.94 79 PRO A N 1
ATOM 661 C CA . PRO A 1 79 ? 24.111 -6.669 -28.273 1.00 89.94 79 PRO A CA 1
ATOM 662 C C . PRO A 1 79 ? 25.236 -7.695 -28.067 1.00 89.94 79 PRO A C 1
ATOM 664 O O . PRO A 1 79 ? 25.016 -8.880 -28.281 1.00 89.94 79 PRO A O 1
ATOM 667 N N . ASP A 1 80 ? 26.432 -7.281 -27.639 1.00 88.94 80 ASP A N 1
ATOM 668 C CA . ASP A 1 80 ? 27.539 -8.216 -27.402 1.00 88.94 80 ASP A CA 1
ATOM 669 C C . ASP A 1 80 ? 27.406 -8.941 -26.044 1.00 88.94 80 ASP A C 1
ATOM 671 O O . ASP A 1 80 ? 28.054 -9.961 -25.818 1.00 88.94 80 ASP A O 1
ATOM 675 N N . ILE A 1 81 ? 26.571 -8.425 -25.128 1.00 89.31 81 ILE A N 1
ATOM 676 C CA . ILE A 1 81 ? 26.408 -8.965 -23.765 1.00 89.31 81 ILE A CA 1
ATOM 677 C C . ILE A 1 81 ? 25.213 -9.919 -23.672 1.00 89.31 81 ILE A C 1
ATOM 679 O O . ILE A 1 81 ? 25.332 -11.001 -23.099 1.00 89.31 81 ILE A O 1
ATOM 683 N N . ALA A 1 82 ? 24.044 -9.506 -24.167 1.00 87.81 82 ALA A N 1
ATOM 684 C CA . ALA A 1 82 ? 22.801 -10.257 -24.008 1.00 87.81 82 ALA A CA 1
ATOM 685 C C . ALA A 1 82 ? 21.783 -9.931 -25.110 1.00 87.81 82 ALA A C 1
ATOM 687 O O . ALA A 1 82 ? 21.838 -8.873 -25.735 1.00 87.81 82 ALA A O 1
ATOM 688 N N . ASP A 1 83 ? 20.802 -10.818 -25.298 1.00 89.69 83 ASP A N 1
ATOM 689 C CA . ASP A 1 83 ? 19.634 -10.538 -26.135 1.00 89.69 83 ASP A CA 1
ATOM 690 C C . ASP A 1 83 ? 18.801 -9.380 -25.551 1.00 89.69 83 ASP A C 1
ATOM 692 O O . ASP A 1 83 ? 18.630 -9.257 -24.332 1.00 89.69 83 ASP A O 1
ATOM 696 N N . PHE A 1 84 ? 18.207 -8.561 -26.428 1.00 89.75 84 PHE A N 1
ATOM 697 C CA . PHE A 1 84 ? 17.401 -7.404 -26.016 1.00 89.75 84 PHE A CA 1
ATOM 698 C C . PHE A 1 84 ? 16.242 -7.784 -25.091 1.00 89.75 84 PHE A C 1
ATOM 700 O O . PHE A 1 84 ? 15.975 -7.071 -24.130 1.00 89.75 84 PHE A O 1
ATOM 707 N N . GLN A 1 85 ? 15.584 -8.924 -25.333 1.00 89.12 85 GLN A N 1
ATOM 708 C CA . GLN A 1 85 ? 14.485 -9.403 -24.488 1.00 89.12 85 GLN A CA 1
ATOM 709 C C . GLN A 1 85 ? 14.927 -9.593 -23.029 1.00 89.12 85 GLN A C 1
ATOM 711 O O . GLN A 1 85 ? 14.220 -9.175 -22.116 1.00 89.12 85 GLN A O 1
ATOM 716 N N . THR A 1 86 ? 16.112 -10.169 -22.810 1.00 90.12 86 THR A N 1
ATOM 717 C CA . THR A 1 86 ? 16.677 -10.404 -21.473 1.00 90.12 86 THR A CA 1
ATOM 718 C C . THR A 1 86 ? 17.001 -9.088 -20.768 1.00 90.12 86 THR A C 1
ATOM 720 O O . THR A 1 86 ? 16.697 -8.924 -19.587 1.00 90.12 86 THR A O 1
ATOM 723 N N . HIS A 1 87 ? 17.573 -8.124 -21.493 1.00 90.69 87 HIS A N 1
ATOM 724 C CA . HIS A 1 87 ? 17.881 -6.798 -20.944 1.00 90.69 87 HIS A CA 1
ATOM 725 C C . HIS A 1 87 ? 16.610 -5.991 -20.635 1.00 90.69 87 HIS A C 1
ATOM 727 O O . HIS A 1 87 ? 16.464 -5.417 -19.552 1.00 90.69 87 HIS A O 1
ATOM 733 N N . ALA A 1 88 ? 15.648 -6.005 -21.559 1.00 91.69 88 ALA A N 1
ATOM 734 C CA . ALA A 1 88 ? 14.363 -5.335 -21.412 1.00 91.69 88 ALA A CA 1
ATOM 735 C C . ALA A 1 88 ? 13.529 -5.923 -20.267 1.00 91.69 88 ALA A C 1
ATOM 737 O O . ALA A 1 88 ? 12.889 -5.167 -19.540 1.00 91.69 88 ALA A O 1
ATOM 738 N N . ASP A 1 89 ? 13.576 -7.239 -20.046 1.00 91.44 89 ASP A N 1
ATOM 739 C CA . ASP A 1 89 ? 12.851 -7.913 -18.964 1.00 91.44 89 ASP A CA 1
ATOM 740 C C . ASP A 1 89 ? 13.187 -7.328 -17.582 1.00 91.44 89 ASP A C 1
ATOM 742 O O . ASP A 1 89 ? 12.285 -7.060 -16.785 1.00 91.44 89 ASP A O 1
ATOM 746 N N . TYR A 1 90 ? 14.464 -7.047 -17.309 1.00 90.56 90 TYR A N 1
ATOM 747 C CA . TYR A 1 90 ? 14.874 -6.423 -16.049 1.00 90.56 90 TYR A CA 1
ATOM 748 C C . TYR A 1 90 ? 14.298 -5.009 -15.888 1.00 90.56 90 TYR A C 1
ATOM 750 O O . TYR A 1 90 ? 13.732 -4.683 -14.841 1.00 90.56 90 TYR A O 1
ATOM 758 N N . LYS A 1 91 ? 14.404 -4.170 -16.927 1.00 94.31 91 LYS A N 1
ATOM 759 C CA . LYS A 1 91 ? 13.932 -2.774 -16.889 1.00 94.31 91 LYS A CA 1
ATOM 760 C C . LYS A 1 91 ? 12.405 -2.696 -16.810 1.00 94.31 91 LYS A C 1
ATOM 762 O O . LYS A 1 91 ? 11.887 -1.925 -16.011 1.00 94.31 91 LYS A O 1
ATOM 767 N N . ILE A 1 92 ? 11.687 -3.542 -17.550 1.00 93.50 92 ILE A N 1
ATOM 768 C CA . ILE A 1 92 ? 10.220 -3.632 -17.499 1.00 93.50 92 ILE A CA 1
ATOM 769 C C . ILE A 1 92 ? 9.756 -4.106 -16.118 1.00 93.50 92 ILE A C 1
ATOM 771 O O . ILE A 1 92 ? 8.849 -3.512 -15.536 1.00 93.50 92 ILE A O 1
ATOM 775 N N . LYS A 1 93 ? 10.382 -5.145 -15.546 1.00 91.56 93 LYS A N 1
ATOM 776 C CA . LYS A 1 93 ? 10.070 -5.589 -14.175 1.00 91.56 93 LYS A CA 1
ATOM 777 C C . LYS A 1 93 ? 10.310 -4.491 -13.153 1.00 91.56 93 LYS A C 1
ATOM 779 O O . LYS A 1 93 ? 9.496 -4.355 -12.241 1.00 91.56 93 LYS A O 1
ATOM 784 N N . LYS A 1 94 ? 11.400 -3.733 -13.300 1.00 90.94 94 LYS A N 1
ATOM 785 C CA . LYS A 1 94 ? 11.702 -2.592 -12.438 1.00 90.94 94 LYS A CA 1
ATOM 786 C C . LYS A 1 94 ? 10.597 -1.543 -12.533 1.00 90.94 94 LYS A C 1
ATOM 788 O O . LYS A 1 94 ? 10.029 -1.218 -11.502 1.00 90.94 94 LYS A O 1
ATOM 793 N N . GLU A 1 95 ? 10.228 -1.120 -13.740 1.00 92.12 95 GLU A N 1
ATOM 794 C CA . GLU A 1 95 ? 9.195 -0.098 -13.957 1.00 92.12 95 GLU A CA 1
ATOM 795 C C . GLU A 1 95 ? 7.835 -0.519 -13.384 1.00 92.12 95 GLU A C 1
ATOM 797 O O . GLU A 1 95 ? 7.198 0.218 -12.636 1.00 92.12 95 GLU A O 1
ATOM 802 N N . ILE A 1 96 ? 7.420 -1.765 -13.641 1.00 90.31 96 ILE A N 1
ATOM 803 C CA . ILE A 1 96 ? 6.186 -2.323 -13.074 1.00 90.31 96 ILE A CA 1
ATOM 804 C C . ILE A 1 96 ? 6.271 -2.407 -11.544 1.00 90.31 96 ILE A C 1
ATOM 806 O O . ILE A 1 96 ? 5.280 -2.161 -10.856 1.00 90.31 96 ILE A O 1
ATOM 810 N N . SER A 1 97 ? 7.426 -2.784 -10.990 1.00 85.94 97 SER A N 1
ATOM 811 C CA . SER A 1 97 ? 7.619 -2.850 -9.539 1.00 85.94 97 SER A CA 1
ATOM 812 C C . SER A 1 97 ? 7.548 -1.466 -8.903 1.00 85.94 97 SER A C 1
ATOM 814 O O . SER A 1 97 ? 6.875 -1.329 -7.886 1.00 85.94 97 SER A O 1
ATOM 816 N N . THR A 1 98 ? 8.175 -0.460 -9.516 1.00 85.81 98 THR A N 1
ATOM 817 C CA . THR A 1 98 ? 8.138 0.939 -9.077 1.00 85.81 98 THR A CA 1
ATOM 818 C C . THR A 1 98 ? 6.720 1.486 -9.122 1.00 85.81 98 THR A C 1
ATOM 820 O O . THR A 1 98 ? 6.224 1.947 -8.101 1.00 85.81 98 THR A O 1
ATOM 823 N N . TYR A 1 99 ? 5.996 1.285 -10.226 1.00 85.75 99 TYR A N 1
ATOM 824 C CA . TYR A 1 99 ? 4.582 1.651 -10.304 1.00 85.75 99 TYR A CA 1
ATOM 825 C C . TYR A 1 99 ? 3.747 1.000 -9.196 1.00 85.75 99 TYR A C 1
ATOM 827 O O . TYR A 1 99 ? 2.918 1.647 -8.563 1.00 85.75 99 TYR A O 1
ATOM 835 N N . LEU A 1 100 ? 3.968 -0.290 -8.922 1.00 80.81 100 LEU A N 1
ATOM 836 C CA . LEU A 1 100 ? 3.264 -0.973 -7.841 1.00 80.81 100 LEU A CA 1
ATOM 837 C C . LEU A 1 100 ? 3.678 -0.446 -6.457 1.00 80.81 100 LEU A C 1
ATOM 839 O O . LEU A 1 100 ? 2.815 -0.386 -5.582 1.00 80.81 100 LEU A O 1
ATOM 843 N N . GLN A 1 101 ? 4.944 -0.094 -6.232 1.00 72.62 101 GLN A N 1
ATOM 844 C CA . GLN A 1 101 ? 5.433 0.498 -4.977 1.00 72.62 101 GLN A CA 1
ATOM 845 C C . GLN A 1 101 ? 4.799 1.863 -4.726 1.00 72.62 101 GLN A C 1
ATOM 847 O O . GLN A 1 101 ? 4.250 2.069 -3.645 1.00 72.62 101 GLN A O 1
ATOM 852 N N . ASP A 1 102 ? 4.729 2.704 -5.757 1.00 70.38 102 ASP A N 1
ATOM 853 C CA . ASP A 1 102 ? 4.082 4.021 -5.758 1.00 70.38 102 ASP A CA 1
ATOM 854 C C . ASP A 1 102 ? 2.546 3.917 -5.687 1.00 70.38 102 ASP A C 1
ATOM 856 O O . ASP A 1 102 ? 1.815 4.809 -6.090 1.00 70.38 102 ASP A O 1
ATOM 860 N N . GLY A 1 103 ? 2.025 2.808 -5.157 1.00 63.81 103 GLY A N 1
ATOM 861 C CA . GLY A 1 103 ? 0.620 2.459 -4.954 1.00 63.81 103 GLY A CA 1
ATOM 862 C C . GLY A 1 103 ? -0.114 1.960 -6.188 1.00 63.81 103 GLY A C 1
ATOM 863 O O . GLY A 1 103 ? -1.107 1.252 -6.026 1.00 63.81 103 GLY A O 1
ATOM 864 N N . GLY A 1 104 ? 0.391 2.180 -7.394 1.00 71.75 104 GLY A N 1
ATOM 865 C CA . GLY A 1 104 ? -0.283 1.794 -8.629 1.00 71.75 104 GLY A CA 1
ATOM 866 C C . GLY A 1 104 ? -1.678 2.417 -8.705 1.00 71.75 104 GLY A C 1
ATOM 867 O O . GLY A 1 104 ? -1.826 3.625 -8.582 1.00 71.75 104 GLY A O 1
ATOM 868 N N . GLU A 1 105 ? -2.713 1.587 -8.834 1.00 63.94 105 GLU A N 1
ATOM 869 C CA . GLU A 1 105 ? -4.122 2.026 -8.806 1.00 63.94 105 GLU A CA 1
ATOM 870 C C . GLU A 1 105 ? -4.707 2.131 -7.390 1.00 63.94 105 GLU A C 1
ATOM 872 O O . GLU A 1 105 ? -5.890 2.419 -7.208 1.00 63.94 105 GLU A O 1
ATOM 877 N N . ARG A 1 106 ? -3.912 1.840 -6.357 1.00 66.06 106 ARG A N 1
ATOM 878 C CA . ARG A 1 106 ? -4.395 1.861 -4.976 1.00 66.06 106 ARG A CA 1
ATOM 879 C C . ARG A 1 106 ? -4.509 3.299 -4.498 1.00 66.06 106 ARG A C 1
ATOM 881 O O . ARG A 1 106 ? -3.566 4.070 -4.612 1.00 66.06 106 ARG A O 1
ATOM 888 N N . SER A 1 107 ? -5.625 3.609 -3.846 1.00 65.25 107 SER A N 1
ATOM 889 C CA . SER A 1 107 ? -5.865 4.928 -3.247 1.00 65.25 107 SER A CA 1
ATOM 890 C C . SER A 1 107 ? -4.951 5.242 -2.057 1.00 65.25 107 SER A C 1
ATOM 892 O O . SER A 1 107 ? -4.833 6.398 -1.669 1.00 65.25 107 SER A O 1
ATOM 894 N N . ILE A 1 108 ? -4.337 4.224 -1.443 1.00 67.50 108 ILE A N 1
ATOM 895 C CA . ILE A 1 108 ? -3.420 4.388 -0.312 1.00 67.50 108 ILE A CA 1
ATOM 896 C C . ILE A 1 108 ? -2.091 3.718 -0.660 1.00 67.50 108 ILE A C 1
ATOM 898 O O . ILE A 1 108 ? -2.025 2.507 -0.901 1.00 67.50 108 ILE A O 1
ATOM 902 N N . HIS A 1 109 ? -1.036 4.527 -0.670 1.00 69.38 109 HIS A N 1
ATOM 903 C CA . HIS A 1 109 ? 0.317 4.130 -1.040 1.00 69.38 109 HIS A CA 1
ATOM 904 C C . HIS A 1 109 ? 1.051 3.536 0.169 1.00 69.38 109 HIS A C 1
ATOM 906 O O . HIS A 1 109 ? 0.937 4.036 1.288 1.00 69.38 109 HIS A O 1
ATOM 912 N N . LEU A 1 110 ? 1.813 2.462 -0.052 1.00 70.62 110 LEU A N 1
ATOM 913 C CA . LEU A 1 110 ? 2.772 1.975 0.940 1.00 70.62 110 LEU A CA 1
ATOM 914 C C . LEU A 1 110 ? 4.121 2.631 0.663 1.00 70.62 110 LEU A C 1
ATOM 916 O O . LEU A 1 110 ? 4.445 2.933 -0.479 1.00 70.62 110 LEU A O 1
ATOM 920 N N . THR A 1 111 ? 4.932 2.793 1.703 1.00 76.12 111 THR A N 1
ATOM 921 C CA . THR A 1 111 ? 6.346 3.123 1.510 1.00 76.12 111 THR A CA 1
ATOM 922 C C . THR A 1 111 ? 7.060 1.983 0.785 1.00 76.12 111 THR A C 1
ATOM 924 O O . THR A 1 111 ? 6.622 0.828 0.849 1.00 76.12 111 THR A O 1
ATOM 927 N N . ASP A 1 112 ? 8.192 2.287 0.147 1.00 72.38 112 ASP A N 1
ATOM 928 C CA . ASP A 1 112 ? 8.990 1.289 -0.573 1.00 72.38 112 ASP A CA 1
ATOM 929 C C . ASP A 1 112 ? 9.324 0.077 0.316 1.00 72.38 112 ASP A C 1
ATOM 931 O O . ASP A 1 112 ? 8.962 -1.056 -0.006 1.00 72.38 112 ASP A O 1
ATOM 935 N N . ASN A 1 113 ? 9.856 0.322 1.519 1.00 78.38 113 ASN A N 1
ATOM 936 C CA . ASN A 1 113 ? 10.119 -0.727 2.512 1.00 78.38 113 ASN A CA 1
ATOM 937 C C . ASN A 1 113 ? 8.853 -1.524 2.872 1.00 78.38 113 ASN A C 1
ATOM 939 O O . ASN A 1 113 ? 8.914 -2.735 3.089 1.00 78.38 113 ASN A O 1
ATOM 943 N N . GLY A 1 114 ? 7.692 -0.864 2.935 1.00 76.44 114 GLY A N 1
ATOM 944 C CA . GLY A 1 114 ? 6.396 -1.511 3.145 1.00 76.44 114 GLY A CA 1
ATOM 945 C C . GLY A 1 114 ? 6.096 -2.575 2.088 1.00 76.44 114 GLY A C 1
ATOM 946 O O . GLY A 1 114 ? 5.615 -3.662 2.414 1.00 76.44 114 GLY A O 1
ATOM 947 N N . TYR A 1 115 ? 6.416 -2.290 0.825 1.00 72.25 115 TYR A N 1
ATOM 948 C CA . TYR A 1 115 ? 6.156 -3.200 -0.286 1.00 72.25 115 TYR A CA 1
ATOM 949 C C . TYR A 1 115 ? 7.241 -4.263 -0.479 1.00 72.25 115 TYR A C 1
ATOM 951 O O . TYR A 1 115 ? 6.913 -5.416 -0.757 1.00 72.25 115 TYR A O 1
ATOM 959 N N . THR A 1 116 ? 8.514 -3.892 -0.341 1.00 72.75 116 THR A N 1
ATOM 960 C CA . THR A 1 116 ? 9.659 -4.767 -0.642 1.00 72.75 116 THR A CA 1
ATOM 961 C C . THR A 1 116 ? 10.054 -5.669 0.515 1.00 72.75 116 THR A C 1
ATOM 963 O O . THR A 1 116 ? 10.456 -6.806 0.281 1.00 72.75 116 THR A O 1
ATOM 966 N N . ILE A 1 117 ? 9.908 -5.199 1.754 1.00 80.44 117 ILE A N 1
ATOM 967 C CA . ILE A 1 117 ? 10.349 -5.923 2.950 1.00 80.44 117 ILE A CA 1
ATOM 968 C C . ILE A 1 117 ? 9.134 -6.488 3.686 1.00 80.44 117 ILE A C 1
ATOM 970 O O . ILE A 1 117 ? 8.998 -7.703 3.843 1.00 80.44 117 ILE A O 1
ATOM 974 N N . TRP A 1 118 ? 8.209 -5.619 4.101 1.00 83.31 118 TRP A N 1
ATOM 975 C CA . TRP A 1 118 ? 7.142 -6.007 5.028 1.00 83.31 118 TRP A CA 1
ATOM 976 C C . TRP A 1 118 ? 6.081 -6.909 4.391 1.00 83.31 118 TRP A C 1
ATOM 978 O O . TRP A 1 118 ? 5.735 -7.939 4.968 1.00 83.31 118 TRP A O 1
ATOM 988 N N . LEU A 1 119 ? 5.581 -6.589 3.193 1.00 80.50 119 LEU A N 1
ATOM 989 C CA . LEU A 1 119 ? 4.566 -7.418 2.527 1.00 80.50 119 LEU A CA 1
ATOM 990 C C . LEU A 1 119 ? 5.036 -8.860 2.232 1.00 80.50 119 LEU A C 1
ATOM 992 O O . LEU A 1 119 ? 4.261 -9.787 2.491 1.00 80.50 119 LEU A O 1
ATOM 996 N N . PRO A 1 120 ? 6.250 -9.100 1.696 1.00 83.00 120 PRO A N 1
ATOM 997 C CA . PRO A 1 120 ? 6.769 -10.452 1.513 1.00 83.00 120 PRO A CA 1
ATOM 998 C C . PRO A 1 120 ? 6.931 -11.210 2.829 1.00 83.00 120 PRO A C 1
ATOM 1000 O O . PRO A 1 120 ? 6.492 -12.356 2.898 1.00 83.00 120 PRO A O 1
ATOM 1003 N N . LEU A 1 121 ? 7.467 -10.567 3.874 1.00 85.25 121 LEU A N 1
ATOM 1004 C CA . LEU A 1 121 ? 7.618 -11.177 5.200 1.00 85.25 121 LEU A CA 1
ATOM 1005 C C . LEU A 1 121 ? 6.270 -11.597 5.794 1.00 85.25 121 LEU A C 1
ATOM 1007 O O . LEU A 1 121 ? 6.135 -12.724 6.265 1.00 85.25 121 LEU A O 1
ATOM 1011 N N . ILE A 1 122 ? 5.256 -10.730 5.717 1.00 85.69 122 ILE A N 1
ATOM 1012 C CA . ILE A 1 122 ? 3.901 -11.037 6.199 1.00 85.69 122 ILE A CA 1
ATOM 1013 C C . ILE A 1 122 ? 3.312 -12.226 5.431 1.00 85.69 122 ILE A C 1
ATOM 10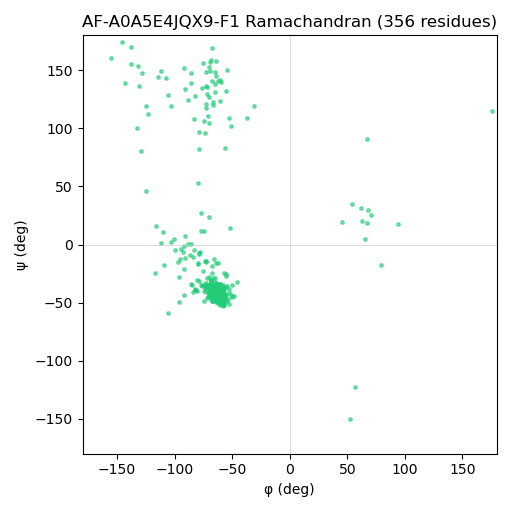15 O O . ILE A 1 122 ? 2.770 -13.145 6.038 1.00 85.69 122 ILE A O 1
ATOM 1019 N N . ARG A 1 123 ? 3.448 -12.256 4.099 1.00 85.75 123 ARG A N 1
ATOM 1020 C CA . ARG A 1 123 ? 2.962 -13.383 3.281 1.00 85.75 123 ARG A CA 1
ATOM 1021 C C . ARG A 1 123 ? 3.699 -14.682 3.578 1.00 85.75 123 ARG A C 1
ATOM 1023 O O . ARG A 1 123 ? 3.085 -15.747 3.564 1.00 85.75 123 ARG A O 1
ATOM 1030 N N . GLU A 1 124 ? 5.006 -14.614 3.806 1.00 87.56 124 GLU A N 1
ATOM 1031 C CA . GLU A 1 124 ? 5.799 -15.774 4.195 1.00 87.56 124 GLU A CA 1
ATOM 1032 C C . GLU A 1 124 ? 5.340 -16.308 5.555 1.00 87.56 124 GLU A C 1
ATOM 1034 O O . GLU A 1 124 ? 5.094 -17.507 5.674 1.00 87.56 124 GLU A O 1
ATOM 1039 N N . ALA A 1 125 ? 5.155 -15.424 6.539 1.00 87.19 125 ALA A N 1
ATOM 1040 C CA . ALA A 1 125 ? 4.636 -15.765 7.859 1.00 87.19 125 ALA A CA 1
ATOM 1041 C C . ALA A 1 125 ? 3.254 -16.425 7.764 1.00 87.19 125 ALA A C 1
ATOM 1043 O O . ALA A 1 125 ? 3.071 -17.532 8.265 1.00 87.19 125 ALA A O 1
ATOM 1044 N N . GLU A 1 126 ? 2.313 -15.817 7.033 1.00 85.56 126 GLU A N 1
ATOM 1045 C CA . GLU A 1 126 ? 0.981 -16.383 6.776 1.00 85.56 126 GLU A CA 1
ATOM 1046 C C . GLU A 1 126 ? 1.071 -17.774 6.131 1.00 85.56 126 GLU A C 1
ATOM 1048 O O . GLU A 1 126 ? 0.378 -18.704 6.546 1.00 85.56 126 GLU A O 1
ATOM 1053 N N . ARG A 1 127 ? 1.945 -17.954 5.132 1.00 87.06 127 ARG A N 1
ATOM 1054 C CA . ARG A 1 127 ? 2.121 -19.240 4.440 1.00 87.06 127 ARG A CA 1
ATOM 1055 C C . ARG A 1 127 ? 2.699 -20.314 5.363 1.00 87.06 127 ARG A C 1
ATOM 1057 O O . ARG A 1 127 ? 2.240 -21.450 5.338 1.00 87.06 127 ARG A O 1
ATOM 1064 N N . VAL A 1 128 ? 3.710 -19.981 6.159 1.00 88.50 128 VAL A N 1
ATOM 1065 C CA . VAL A 1 128 ? 4.356 -20.935 7.072 1.00 88.50 128 VAL A CA 1
ATOM 1066 C C . VAL A 1 128 ? 3.420 -21.299 8.224 1.00 88.50 128 VAL A C 1
ATOM 1068 O O . VAL A 1 128 ? 3.291 -22.476 8.559 1.00 88.50 128 VAL A O 1
ATOM 1071 N N . LEU A 1 129 ? 2.736 -20.315 8.809 1.00 87.56 129 LEU A N 1
ATOM 1072 C CA . LEU A 1 129 ? 1.803 -20.536 9.913 1.00 87.56 129 LEU A CA 1
ATOM 1073 C C . LEU A 1 129 ? 0.554 -21.291 9.453 1.00 87.56 129 LEU A C 1
ATOM 1075 O O . LEU A 1 129 ? 0.146 -22.228 10.131 1.00 87.56 129 LEU A O 1
ATOM 1079 N N . SER A 1 130 ? 0.002 -20.983 8.273 1.00 85.94 130 SER A N 1
ATOM 1080 C CA . SER A 1 130 ? -1.146 -21.732 7.727 1.00 85.94 130 SER A CA 1
ATOM 1081 C C . SER A 1 130 ? -0.823 -23.207 7.504 1.00 85.94 130 SER A C 1
ATOM 1083 O O . SER A 1 130 ? -1.650 -24.061 7.818 1.00 85.94 130 SER A O 1
ATOM 1085 N N . GLN A 1 131 ? 0.386 -23.515 7.021 1.00 86.19 131 GLN A N 1
ATOM 1086 C CA . GLN A 1 131 ? 0.847 -24.895 6.852 1.00 86.19 131 GLN A CA 1
ATOM 1087 C C . GLN A 1 131 ? 1.001 -25.631 8.188 1.00 86.19 131 GLN A C 1
ATOM 1089 O O . GLN A 1 131 ? 0.712 -26.822 8.256 1.00 86.19 131 GLN A O 1
ATOM 1094 N N . LYS A 1 132 ? 1.442 -24.941 9.246 1.00 84.19 132 LYS A N 1
ATOM 1095 C CA . LYS A 1 132 ? 1.663 -25.547 10.567 1.00 84.19 132 LYS A CA 1
ATOM 1096 C C . LYS A 1 132 ? 0.384 -25.710 11.388 1.00 84.19 132 LYS A C 1
ATOM 1098 O O . LYS A 1 132 ? 0.245 -26.707 12.086 1.00 84.19 132 LYS A O 1
ATOM 1103 N N . LEU A 1 133 ? -0.515 -24.724 11.357 1.00 76.31 133 LEU A N 1
ATOM 1104 C CA . LEU A 1 133 ? -1.595 -24.610 12.342 1.00 76.31 133 LEU A CA 1
ATOM 1105 C C . LEU A 1 133 ? -2.942 -25.182 11.890 1.00 76.31 133 LEU A C 1
ATOM 1107 O O . LEU A 1 133 ? -3.797 -25.375 12.749 1.00 76.31 133 LEU A O 1
ATOM 1111 N N . ALA A 1 134 ? -3.165 -25.462 10.598 1.00 74.38 134 ALA A N 1
ATOM 1112 C CA . ALA A 1 134 ? -4.444 -25.961 10.048 1.00 74.38 134 ALA A CA 1
ATOM 1113 C C . ALA A 1 134 ? -5.711 -25.220 10.560 1.00 74.38 134 ALA A C 1
ATOM 1115 O O . ALA A 1 134 ? -6.830 -25.725 10.482 1.00 74.38 134 ALA A O 1
ATOM 1116 N N . LYS A 1 135 ? -5.535 -24.010 11.098 1.00 78.94 135 LYS A N 1
ATOM 1117 C CA . LYS A 1 135 ? -6.530 -23.169 11.766 1.00 78.94 135 LYS A CA 1
ATOM 1118 C C . LYS A 1 135 ? -6.343 -21.725 11.317 1.00 78.94 135 LYS A C 1
ATOM 1120 O O . LYS A 1 135 ? -5.364 -21.375 10.656 1.00 78.94 135 LYS A O 1
ATOM 1125 N N . LYS A 1 136 ? -7.311 -20.882 11.677 1.00 74.75 136 LYS A N 1
ATOM 1126 C CA . LYS A 1 136 ? -7.260 -19.442 11.428 1.00 74.75 136 LYS A CA 1
ATOM 1127 C C . LYS A 1 136 ? -6.140 -18.822 12.271 1.00 74.75 136 LYS A C 1
ATOM 1129 O O . LYS A 1 136 ? -6.169 -18.936 13.490 1.00 74.75 136 LYS A O 1
ATOM 1134 N N . ILE A 1 137 ? -5.179 -18.204 11.594 1.00 82.38 137 ILE A N 1
ATOM 1135 C CA . ILE A 1 137 ? -3.980 -17.605 12.191 1.00 82.38 137 ILE A CA 1
ATOM 1136 C C . ILE A 1 137 ? -4.371 -16.317 12.919 1.00 82.38 137 ILE A C 1
ATOM 1138 O O . ILE A 1 137 ? -5.151 -15.526 12.375 1.00 82.38 137 ILE A O 1
ATOM 1142 N N . ASN A 1 138 ? -3.834 -16.104 14.121 1.00 86.38 138 ASN A N 1
ATOM 1143 C CA . ASN A 1 138 ? -4.017 -14.846 14.840 1.00 86.38 138 ASN A CA 1
ATOM 1144 C C . ASN A 1 138 ? -2.964 -13.805 14.417 1.00 86.38 138 ASN A C 1
ATOM 1146 O O . ASN A 1 138 ? -1.821 -14.155 14.123 1.00 86.38 138 ASN A O 1
ATOM 1150 N N . ASP A 1 139 ? -3.324 -12.519 14.428 1.00 85.31 139 ASP A N 1
ATOM 1151 C CA . ASP A 1 139 ? -2.393 -11.431 14.086 1.00 85.31 139 ASP A CA 1
ATOM 1152 C C . ASP A 1 139 ? -1.170 -11.418 15.024 1.00 85.31 139 ASP A C 1
ATOM 1154 O O . ASP A 1 139 ? -0.055 -11.138 14.590 1.00 85.31 139 ASP A O 1
ATOM 1158 N N . GLU A 1 140 ? -1.363 -11.785 16.296 1.00 86.31 140 GLU A N 1
ATOM 1159 C CA . GLU A 1 140 ? -0.288 -11.882 17.291 1.00 86.31 140 GLU A CA 1
ATOM 1160 C C . GLU A 1 140 ? 0.751 -12.948 16.921 1.00 86.31 140 GLU A C 1
ATOM 1162 O O . GLU A 1 140 ? 1.947 -12.679 16.974 1.00 86.31 140 GLU A O 1
ATOM 1167 N N . GLU A 1 141 ? 0.316 -14.115 16.438 1.00 84.88 141 GLU A N 1
ATOM 1168 C CA . GLU A 1 141 ? 1.217 -15.199 16.020 1.00 84.88 141 GLU A CA 1
ATOM 1169 C C . GLU A 1 141 ? 2.065 -14.795 14.803 1.00 84.88 141 GLU A C 1
ATOM 1171 O O . GLU A 1 141 ? 3.230 -15.182 14.686 1.00 84.88 141 GLU A O 1
ATOM 1176 N N . ILE A 1 142 ? 1.493 -13.991 13.899 1.00 85.69 142 ILE A N 1
ATOM 1177 C CA . ILE A 1 142 ? 2.207 -13.456 12.733 1.00 85.69 142 ILE A CA 1
ATOM 1178 C C . ILE A 1 142 ? 3.274 -12.459 13.184 1.00 85.69 142 ILE A C 1
ATOM 1180 O O . ILE A 1 142 ? 4.419 -12.541 12.735 1.00 85.69 142 ILE A O 1
ATOM 1184 N N . VAL A 1 143 ? 2.918 -11.533 14.077 1.00 87.06 143 VAL A N 1
ATOM 1185 C CA . VAL A 1 143 ? 3.854 -10.540 14.620 1.00 87.06 143 VAL A CA 1
ATOM 1186 C C . VAL A 1 143 ? 4.992 -11.224 15.376 1.00 87.06 143 VAL A C 1
ATOM 1188 O O . VAL A 1 143 ? 6.149 -10.867 15.159 1.00 87.06 143 VAL A O 1
ATOM 1191 N N . ASP A 1 144 ? 4.693 -12.238 16.187 1.00 87.12 144 ASP A N 1
ATOM 1192 C CA . ASP A 1 144 ? 5.697 -12.991 16.942 1.00 87.12 144 ASP A CA 1
ATOM 1193 C C . ASP A 1 144 ? 6.654 -13.757 16.018 1.00 87.12 144 ASP A C 1
ATOM 1195 O O . ASP A 1 144 ? 7.870 -13.738 16.225 1.00 87.12 144 ASP A O 1
ATOM 1199 N N . TYR A 1 145 ? 6.143 -14.367 14.943 1.00 86.69 145 TYR A N 1
ATOM 1200 C CA . TYR A 1 145 ? 6.987 -15.010 13.933 1.00 86.69 145 TYR A CA 1
ATOM 1201 C C . TYR A 1 145 ? 7.912 -14.008 13.224 1.00 86.69 145 TYR A C 1
ATOM 1203 O O . TYR A 1 145 ? 9.086 -14.301 12.983 1.00 86.69 145 TYR A O 1
ATOM 1211 N N . ILE A 1 146 ? 7.412 -12.812 12.898 1.00 85.31 146 ILE A N 1
ATOM 1212 C CA . ILE A 1 146 ? 8.228 -11.764 12.269 1.00 85.31 146 ILE A CA 1
ATOM 1213 C C . ILE A 1 146 ? 9.283 -11.243 13.254 1.00 85.31 146 ILE A C 1
ATOM 1215 O O . ILE A 1 146 ? 10.434 -11.071 12.856 1.00 85.31 146 ILE A O 1
ATOM 1219 N N . LEU A 1 147 ? 8.932 -11.055 14.530 1.00 85.19 147 LEU A N 1
ATOM 1220 C CA . LEU A 1 147 ? 9.856 -10.629 15.588 1.00 85.19 147 LEU A CA 1
ATOM 1221 C C . LEU A 1 147 ? 10.998 -11.627 15.817 1.00 85.19 147 LEU A C 1
ATOM 1223 O O . LEU A 1 147 ? 12.124 -11.206 16.078 1.00 85.19 147 LEU A O 1
ATOM 1227 N N . GLN A 1 148 ? 10.742 -12.933 15.679 1.00 83.88 148 GLN A N 1
ATOM 1228 C CA . GLN A 1 148 ? 11.792 -13.957 15.754 1.00 83.88 148 GLN A CA 1
ATOM 1229 C C . GLN A 1 148 ? 12.841 -13.809 14.645 1.00 83.88 148 GLN A C 1
ATOM 1231 O O . GLN A 1 148 ? 14.018 -14.071 14.881 1.00 83.88 148 GLN A O 1
ATOM 1236 N N . LYS A 1 149 ? 12.430 -13.395 13.439 1.00 79.12 149 LYS A N 1
ATOM 1237 C CA . LYS A 1 149 ? 13.349 -13.168 12.312 1.00 79.12 149 LYS A CA 1
ATOM 1238 C C . LYS A 1 149 ? 13.981 -11.774 12.326 1.00 79.12 149 LYS A C 1
ATOM 1240 O O . LYS A 1 149 ? 15.132 -11.645 11.927 1.00 79.12 149 LYS A O 1
ATOM 1245 N N . ASN A 1 150 ? 13.245 -10.756 12.773 1.00 76.25 150 ASN A N 1
ATOM 1246 C CA . ASN A 1 150 ? 13.678 -9.361 12.835 1.00 76.25 150 ASN A CA 1
ATOM 1247 C C . ASN A 1 150 ? 13.347 -8.763 14.213 1.00 76.25 150 ASN A C 1
ATOM 1249 O O . ASN A 1 150 ? 12.209 -8.336 14.432 1.00 76.25 150 ASN A O 1
ATOM 1253 N N . PRO A 1 151 ? 14.324 -8.667 15.134 1.00 70.81 151 PRO A N 1
ATOM 1254 C CA . PRO A 1 151 ? 14.107 -8.162 16.488 1.00 70.81 151 PRO A CA 1
ATOM 1255 C C . PRO A 1 151 ? 14.062 -6.622 16.531 1.00 70.81 151 PRO A C 1
ATOM 1257 O O . PRO A 1 151 ? 14.776 -5.976 17.297 1.00 70.81 151 PRO A O 1
ATOM 1260 N N . GLU A 1 152 ? 13.222 -5.999 15.705 1.00 73.38 152 GLU A N 1
ATOM 1261 C CA . GLU A 1 152 ? 12.992 -4.555 15.747 1.00 73.38 152 GLU A CA 1
ATOM 1262 C C . GLU A 1 152 ? 11.821 -4.203 16.671 1.00 73.38 152 GLU A C 1
ATOM 1264 O O . GLU A 1 152 ? 10.720 -4.743 16.568 1.00 73.38 152 GLU A O 1
ATOM 1269 N N . ARG A 1 153 ? 12.006 -3.194 17.533 1.00 63.44 153 ARG A N 1
ATOM 1270 C CA . ARG A 1 153 ? 10.963 -2.747 18.479 1.00 63.44 153 ARG A CA 1
ATOM 1271 C C . ARG A 1 153 ? 9.686 -2.217 17.809 1.00 63.44 153 ARG A C 1
ATOM 1273 O O . ARG A 1 153 ? 8.672 -2.078 18.485 1.00 63.44 153 ARG A O 1
ATOM 1280 N N . LYS A 1 154 ? 9.719 -1.897 16.510 1.00 75.50 154 LYS A N 1
ATOM 1281 C CA . LYS A 1 154 ? 8.599 -1.275 15.780 1.00 75.50 154 LYS A CA 1
ATOM 1282 C C . LYS A 1 154 ? 7.810 -2.234 14.882 1.00 75.50 154 LYS A C 1
ATOM 1284 O O . LYS A 1 154 ? 6.855 -1.780 14.257 1.00 75.50 154 LYS A O 1
ATOM 1289 N N . VAL A 1 155 ? 8.136 -3.534 14.853 1.00 81.38 155 VAL A N 1
ATOM 1290 C CA . VAL A 1 155 ? 7.460 -4.529 13.988 1.00 81.38 155 VAL A CA 1
ATOM 1291 C C . VAL A 1 155 ? 5.940 -4.471 14.130 1.00 81.38 155 VAL A C 1
ATOM 1293 O O . VAL A 1 155 ? 5.244 -4.465 13.122 1.00 81.38 155 VAL A O 1
ATOM 1296 N N . ARG A 1 156 ? 5.417 -4.356 15.359 1.00 83.19 156 ARG A N 1
ATOM 1297 C CA . ARG A 1 156 ? 3.966 -4.305 15.602 1.00 83.19 156 ARG A CA 1
ATOM 1298 C C . ARG A 1 156 ? 3.298 -3.111 14.916 1.00 83.19 156 ARG A C 1
ATOM 1300 O O . ARG A 1 156 ? 2.348 -3.300 14.168 1.00 83.19 156 ARG A O 1
ATOM 1307 N N . ALA A 1 157 ? 3.829 -1.906 15.115 1.00 79.75 157 ALA A N 1
ATOM 1308 C CA . ALA A 1 157 ? 3.268 -0.694 14.518 1.00 79.75 157 ALA A CA 1
ATOM 1309 C C . ALA A 1 157 ? 3.329 -0.730 12.982 1.00 79.75 157 ALA A C 1
ATOM 1311 O O . ALA A 1 157 ? 2.406 -0.281 12.308 1.00 79.75 157 ALA A O 1
ATOM 1312 N N . VAL A 1 158 ? 4.408 -1.288 12.420 1.00 81.88 158 VAL A N 1
ATOM 1313 C CA . VAL A 1 158 ? 4.547 -1.415 10.965 1.00 81.88 158 VAL A CA 1
ATOM 1314 C C . VAL A 1 158 ? 3.613 -2.489 10.408 1.00 81.88 158 VAL A C 1
ATOM 1316 O O . VAL A 1 158 ? 2.985 -2.269 9.375 1.00 81.88 158 VAL A O 1
ATOM 1319 N N . TYR A 1 159 ? 3.468 -3.621 11.101 1.00 85.19 159 TYR A N 1
ATOM 1320 C CA . TYR A 1 159 ? 2.513 -4.666 10.743 1.00 85.19 159 TYR A CA 1
ATOM 1321 C C . TYR A 1 159 ? 1.081 -4.131 10.726 1.00 85.19 159 TYR A C 1
ATOM 1323 O O . TYR A 1 159 ? 0.383 -4.320 9.732 1.00 85.19 159 TYR A O 1
ATOM 1331 N N . GLU A 1 160 ? 0.658 -3.427 11.777 1.00 82.38 160 GLU A N 1
ATOM 1332 C CA . GLU A 1 160 ? -0.669 -2.804 11.863 1.00 82.38 160 GLU A CA 1
ATOM 1333 C C . GLU A 1 160 ? -0.896 -1.837 10.695 1.00 82.38 160 GLU A C 1
ATOM 1335 O O . GLU A 1 160 ? -1.845 -2.004 9.933 1.00 82.38 160 GLU A O 1
ATOM 1340 N N . ALA A 1 161 ? 0.037 -0.913 10.449 1.00 79.12 161 ALA A N 1
ATOM 1341 C CA . ALA A 1 161 ? -0.079 0.033 9.340 1.00 79.12 161 ALA A CA 1
ATOM 1342 C C . ALA A 1 161 ? -0.174 -0.664 7.967 1.00 79.12 161 ALA A C 1
ATOM 1344 O O . ALA A 1 161 ? -1.020 -0.321 7.143 1.00 79.12 161 ALA A O 1
ATOM 1345 N N . VAL A 1 162 ? 0.667 -1.670 7.705 1.00 79.38 162 VAL A N 1
ATOM 1346 C CA . VAL A 1 162 ? 0.680 -2.398 6.424 1.00 79.38 162 VAL A CA 1
ATOM 1347 C C . VAL A 1 162 ? -0.578 -3.254 6.249 1.00 79.38 162 VAL A C 1
ATOM 1349 O O . VAL A 1 162 ? -1.135 -3.329 5.147 1.00 79.38 162 VAL A O 1
ATOM 1352 N N . THR A 1 163 ? -1.040 -3.908 7.316 1.00 79.94 163 THR A N 1
ATOM 1353 C CA . THR A 1 163 ? -2.242 -4.750 7.277 1.00 79.94 163 THR A CA 1
ATOM 1354 C C . THR A 1 163 ? -3.515 -3.933 7.153 1.00 79.94 163 THR A C 1
ATOM 1356 O O . THR A 1 163 ? -4.390 -4.337 6.389 1.00 79.94 163 THR A O 1
ATOM 1359 N N . ASP A 1 164 ? -3.610 -2.779 7.805 1.00 75.00 164 ASP A N 1
ATOM 1360 C CA . ASP A 1 164 ? -4.760 -1.887 7.678 1.00 75.00 164 ASP A CA 1
ATOM 1361 C C . ASP A 1 164 ? -4.906 -1.373 6.248 1.00 75.00 164 ASP A C 1
ATOM 1363 O O . ASP A 1 164 ? -5.982 -1.499 5.658 1.00 75.00 164 ASP A O 1
ATOM 1367 N N . VAL A 1 165 ? -3.814 -0.917 5.624 1.00 72.69 165 VAL A N 1
ATOM 1368 C CA . VAL A 1 165 ? -3.851 -0.517 4.209 1.00 72.69 165 VAL A CA 1
ATOM 1369 C C . VAL A 1 165 ? -4.259 -1.693 3.316 1.00 72.69 165 VAL A C 1
ATOM 1371 O O . VAL A 1 165 ? -5.108 -1.544 2.435 1.00 72.69 165 VAL A O 1
ATOM 1374 N N . ARG A 1 166 ? -3.726 -2.897 3.565 1.00 71.88 166 ARG A N 1
ATOM 1375 C CA . ARG A 1 166 ? -4.118 -4.108 2.825 1.00 71.88 166 ARG A CA 1
ATOM 1376 C C . ARG A 1 166 ? -5.608 -4.427 2.989 1.00 71.88 166 ARG A C 1
ATOM 1378 O O . ARG A 1 166 ? -6.242 -4.760 1.992 1.00 71.88 166 ARG A O 1
ATOM 1385 N N . ARG A 1 167 ? -6.152 -4.352 4.209 1.00 71.81 167 ARG A N 1
ATOM 1386 C CA . ARG A 1 167 ? -7.555 -4.666 4.551 1.00 71.81 167 ARG A CA 1
ATOM 1387 C C . ARG A 1 167 ? -8.543 -3.660 3.972 1.00 71.81 167 ARG A C 1
ATOM 1389 O O . ARG A 1 167 ? -9.658 -4.053 3.631 1.00 71.81 167 ARG A O 1
ATOM 1396 N N . LEU A 1 168 ? -8.147 -2.392 3.879 1.00 65.62 168 LEU A N 1
ATOM 1397 C CA . LEU A 1 168 ? -8.940 -1.335 3.252 1.00 65.62 168 LEU A CA 1
ATOM 1398 C C . LEU A 1 168 ? -9.055 -1.570 1.745 1.00 65.62 168 LEU A C 1
ATOM 1400 O O . LEU A 1 168 ? -10.158 -1.598 1.211 1.00 65.62 168 LEU A O 1
ATOM 1404 N N . VAL A 1 169 ? -7.930 -1.837 1.080 1.00 60.16 169 VAL A N 1
ATOM 1405 C CA . VAL A 1 169 ? -7.891 -2.073 -0.372 1.00 60.16 169 VAL A CA 1
ATOM 1406 C C . VAL A 1 169 ? -8.586 -3.382 -0.764 1.00 60.16 169 VAL A C 1
ATOM 1408 O O . VAL A 1 169 ? -9.219 -3.457 -1.811 1.00 60.16 169 VAL A O 1
ATOM 1411 N N . SER A 1 170 ? -8.498 -4.427 0.064 1.00 57.34 170 SER A N 1
ATOM 1412 C CA . SER A 1 170 ? -9.146 -5.714 -0.213 1.00 57.34 170 SER A CA 1
ATOM 1413 C C . SER A 1 170 ? -10.621 -5.774 0.188 1.00 57.34 170 SER A C 1
ATOM 1415 O O . SER A 1 170 ? -11.268 -6.795 -0.058 1.00 57.34 170 SER A O 1
ATOM 1417 N N . HIS A 1 171 ? -11.167 -4.728 0.821 1.00 50.75 171 HIS A N 1
ATOM 1418 C CA . HIS A 1 171 ? -12.543 -4.765 1.290 1.00 50.75 171 HIS A CA 1
ATOM 1419 C C . HIS A 1 171 ? -13.517 -4.725 0.105 1.00 50.75 171 HIS A C 1
ATOM 1421 O O . HIS A 1 171 ? -13.488 -3.768 -0.672 1.00 50.75 171 HIS A O 1
ATOM 1427 N N . PRO A 1 172 ? -14.465 -5.679 0.008 1.00 45.19 172 PRO A N 1
ATOM 1428 C CA . PRO A 1 172 ? -15.495 -5.668 -1.029 1.00 45.19 172 PRO A CA 1
ATOM 1429 C C . PRO A 1 172 ? -16.298 -4.367 -1.053 1.00 45.19 172 PRO A C 1
ATOM 1431 O O . PRO A 1 172 ? -16.813 -4.007 -2.095 1.00 45.19 172 PRO A O 1
ATOM 1434 N N . ARG A 1 173 ? -16.373 -3.651 0.081 1.00 48.94 173 ARG A N 1
ATOM 1435 C CA . ARG A 1 173 ? -17.044 -2.349 0.217 1.00 48.94 173 ARG A CA 1
ATOM 1436 C C . ARG A 1 173 ? -16.276 -1.167 -0.380 1.00 48.94 173 ARG A C 1
ATOM 1438 O O . ARG A 1 173 ? -16.907 -0.173 -0.697 1.00 48.94 173 ARG A O 1
ATOM 1445 N N . PHE A 1 174 ? -14.956 -1.265 -0.547 1.00 46.38 174 PHE A N 1
ATOM 1446 C CA . PHE A 1 174 ? -14.179 -0.258 -1.284 1.00 46.38 174 PHE A CA 1
ATOM 1447 C C . PHE A 1 174 ? -14.312 -0.453 -2.799 1.00 46.38 174 PHE A C 1
ATOM 1449 O O . PHE A 1 174 ? -14.334 0.518 -3.544 1.00 46.38 174 PHE A O 1
ATOM 1456 N N . HIS A 1 175 ? -14.476 -1.705 -3.238 1.00 44.31 175 HIS A N 1
ATOM 1457 C CA . HIS A 1 175 ? -14.859 -2.054 -4.609 1.00 44.31 175 HIS A CA 1
ATOM 1458 C C . HIS A 1 175 ? -16.376 -2.106 -4.834 1.00 44.31 175 HIS A C 1
ATOM 1460 O O . HIS A 1 175 ? -16.810 -2.396 -5.950 1.00 44.31 175 HIS A O 1
ATOM 1466 N N . ALA A 1 176 ? -17.184 -1.834 -3.805 1.00 44.03 176 ALA A N 1
ATOM 1467 C CA . ALA A 1 176 ? -18.625 -1.806 -3.942 1.00 44.03 176 ALA A CA 1
ATOM 1468 C C . ALA A 1 176 ? -18.975 -0.533 -4.700 1.00 44.03 176 ALA A C 1
ATOM 1470 O O . ALA A 1 176 ? -19.134 0.548 -4.135 1.00 44.03 176 ALA A O 1
ATOM 1471 N N . THR A 1 177 ? -19.143 -0.699 -6.007 1.00 45.34 177 THR A N 1
ATOM 1472 C CA . THR A 1 177 ? -20.297 -0.126 -6.681 1.00 45.34 177 THR A CA 1
ATOM 1473 C C . THR A 1 177 ? -21.455 -0.111 -5.692 1.00 45.34 177 THR A C 1
ATOM 1475 O O . THR A 1 177 ? -21.823 -1.155 -5.146 1.00 45.34 177 THR A O 1
ATOM 1478 N N . TYR A 1 178 ? -21.952 1.092 -5.402 1.00 48.28 178 TYR A N 1
ATOM 1479 C CA . TYR A 1 178 ? -23.210 1.304 -4.704 1.00 48.28 178 TYR A CA 1
ATOM 1480 C C . TYR A 1 178 ? -24.195 0.237 -5.185 1.00 48.28 178 TYR A C 1
ATOM 1482 O O . TYR A 1 178 ? -24.592 0.250 -6.350 1.00 48.28 178 TYR A O 1
ATOM 1490 N N . SER A 1 179 ? -24.529 -0.731 -4.329 1.00 47.69 179 SER A N 1
ATOM 1491 C CA . SER A 1 179 ? -25.702 -1.545 -4.610 1.00 47.69 179 SER A CA 1
ATOM 1492 C C . SER A 1 179 ? -26.886 -0.589 -4.499 1.00 47.69 179 SER A C 1
ATOM 1494 O O . SER A 1 179 ? -27.015 0.064 -3.464 1.00 47.69 179 SER A O 1
ATOM 1496 N N . PRO A 1 180 ? -27.706 -0.447 -5.552 1.00 56.62 180 PRO A N 1
ATOM 1497 C CA . PRO A 1 180 ? -28.866 0.443 -5.531 1.00 56.62 180 PRO A CA 1
ATOM 1498 C C . PRO A 1 180 ? -29.914 -0.009 -4.505 1.00 56.62 180 PRO A C 1
ATOM 1500 O O . PRO A 1 180 ? -30.772 0.775 -4.104 1.00 56.62 180 PRO A O 1
ATOM 1503 N N . ASP A 1 181 ? -29.813 -1.252 -4.033 1.00 54.38 181 ASP A N 1
ATOM 1504 C CA . ASP A 1 181 ? -30.601 -1.746 -2.921 1.00 54.38 181 ASP A CA 1
ATOM 1505 C C . ASP A 1 181 ? -30.051 -1.163 -1.613 1.00 54.38 181 ASP A C 1
ATOM 1507 O O . ASP A 1 181 ? -29.011 -1.589 -1.103 1.00 54.38 181 ASP A O 1
ATOM 1511 N N . ASN A 1 182 ? -30.795 -0.208 -1.050 1.00 55.31 182 ASN A N 1
ATOM 1512 C CA . ASN A 1 182 ? -30.627 0.454 0.258 1.00 55.31 182 ASN A CA 1
ATOM 1513 C C . ASN A 1 182 ? -30.475 -0.491 1.481 1.00 55.31 182 ASN A C 1
ATOM 1515 O O . ASN A 1 182 ? -30.589 -0.061 2.625 1.00 55.31 182 ASN A O 1
ATOM 1519 N N . SER A 1 183 ? -30.225 -1.786 1.283 1.00 62.94 183 SER A N 1
ATOM 1520 C CA . SER A 1 183 ? -30.012 -2.776 2.339 1.00 62.94 183 SER A CA 1
ATOM 1521 C C . SER A 1 183 ? -28.657 -2.638 3.044 1.00 62.94 183 SER A C 1
ATOM 1523 O O . SER A 1 183 ? -28.466 -3.250 4.097 1.00 62.94 183 SER A O 1
ATOM 1525 N N . CYS A 1 184 ? -27.701 -1.885 2.489 1.00 56.53 184 CYS A N 1
ATOM 1526 C CA . CYS A 1 184 ? -26.432 -1.601 3.157 1.00 56.53 184 CYS A CA 1
ATOM 1527 C C . CYS A 1 184 ? -26.437 -0.173 3.724 1.00 56.53 184 CYS A C 1
ATOM 1529 O O . CYS A 1 184 ? -26.525 0.769 2.936 1.00 56.53 184 CYS A O 1
ATOM 1531 N N . PRO A 1 185 ? -26.294 0.014 5.052 1.00 59.94 185 PRO A N 1
ATOM 1532 C CA . PRO A 1 185 ? -26.171 1.346 5.632 1.00 59.94 185 PRO A CA 1
ATOM 1533 C C . PRO A 1 185 ? -24.944 2.061 5.061 1.00 59.94 185 PRO A C 1
ATOM 1535 O O . PRO A 1 185 ? -23.884 1.452 4.862 1.00 59.94 185 PRO A O 1
ATOM 1538 N N . ASN A 1 186 ? -25.103 3.357 4.796 1.00 67.62 186 ASN A N 1
ATOM 1539 C CA . ASN A 1 186 ? -24.061 4.203 4.231 1.00 67.62 186 ASN A CA 1
ATOM 1540 C C . ASN A 1 186 ? -22.794 4.136 5.117 1.00 67.62 186 ASN A C 1
ATOM 1542 O O . ASN A 1 186 ? -22.898 4.294 6.338 1.00 67.62 186 ASN A O 1
ATOM 1546 N N . PRO A 1 187 ? -21.589 3.925 4.550 1.00 64.06 187 PRO A N 1
ATOM 1547 C CA . PRO A 1 187 ? -20.340 3.928 5.312 1.00 64.06 187 PRO A CA 1
ATOM 1548 C C . PRO A 1 187 ? -20.152 5.152 6.223 1.00 64.06 187 PRO A C 1
ATOM 1550 O O . PRO A 1 187 ? -19.620 5.001 7.321 1.00 64.06 187 PRO A O 1
ATOM 1553 N N . LEU A 1 188 ? -20.616 6.337 5.808 1.00 69.69 188 LEU A N 1
ATOM 1554 C CA . LEU A 1 188 ? -20.579 7.560 6.623 1.00 69.69 188 LEU A CA 1
ATOM 1555 C C . LEU A 1 188 ? -21.468 7.462 7.866 1.00 69.69 188 LEU A C 1
ATOM 1557 O O . LEU A 1 188 ? -21.057 7.844 8.958 1.00 69.69 188 LEU A O 1
ATOM 1561 N N . GLU A 1 189 ? -22.662 6.899 7.718 1.00 71.75 189 GLU A N 1
ATOM 1562 C CA . GLU A 1 189 ? -23.609 6.711 8.817 1.00 71.75 189 GLU A CA 1
ATOM 1563 C C . GLU A 1 189 ? -23.077 5.689 9.831 1.00 71.75 189 GLU A C 1
ATOM 1565 O O . GLU A 1 189 ? -23.156 5.884 11.042 1.00 71.75 189 GLU A O 1
ATOM 1570 N N . LEU A 1 190 ? -22.425 4.633 9.342 1.00 71.69 190 LEU A N 1
ATOM 1571 C CA . LEU A 1 190 ? -21.808 3.613 10.187 1.00 71.69 190 LEU A CA 1
ATOM 1572 C C . LEU A 1 190 ? -20.589 4.147 10.964 1.00 71.69 190 LEU A C 1
ATOM 1574 O O . LEU A 1 190 ? -20.297 3.680 12.069 1.00 71.69 190 LEU A O 1
ATOM 1578 N N . LEU A 1 191 ? -19.871 5.122 10.397 1.00 72.56 191 LEU A N 1
ATOM 1579 C CA . LEU A 1 191 ? -18.802 5.843 11.090 1.00 72.56 191 LEU A CA 1
ATOM 1580 C C . LEU A 1 191 ? -19.364 6.777 12.164 1.00 72.56 191 LEU A C 1
ATOM 1582 O O . LEU A 1 191 ? -18.883 6.718 13.295 1.00 72.56 191 LEU A O 1
ATOM 1586 N N . ALA A 1 192 ? -20.417 7.538 11.855 1.00 74.75 192 ALA A N 1
ATOM 1587 C CA . ALA A 1 192 ? -21.098 8.396 12.825 1.00 74.75 192 ALA A CA 1
ATOM 1588 C C . ALA A 1 192 ? -21.606 7.587 14.033 1.00 74.75 192 ALA A C 1
ATOM 1590 O O . ALA A 1 192 ? -21.281 7.901 15.177 1.00 74.75 192 ALA A O 1
ATOM 1591 N N . GLN A 1 193 ? -22.275 6.453 13.791 1.00 75.31 193 GLN A N 1
ATOM 1592 C CA . GLN A 1 193 ? -22.730 5.549 14.857 1.00 75.31 193 GLN A CA 1
ATOM 1593 C C . GLN A 1 193 ? -21.568 5.013 15.710 1.00 75.31 193 GLN A C 1
ATOM 1595 O O . GLN A 1 193 ? -21.674 4.890 16.933 1.00 75.31 193 GLN A O 1
ATOM 1600 N N . LYS A 1 194 ? -20.424 4.692 15.089 1.00 75.94 194 LYS A N 1
ATOM 1601 C CA . LYS A 1 194 ? -19.221 4.257 15.819 1.00 75.94 194 LYS A CA 1
ATOM 1602 C C . LYS A 1 194 ? -18.638 5.364 16.692 1.00 75.94 194 LYS A C 1
ATOM 1604 O O . LYS A 1 194 ? -18.154 5.064 17.785 1.00 75.94 194 LYS A O 1
ATOM 1609 N N . GLU A 1 195 ? -18.626 6.602 16.217 1.00 76.88 195 GLU A N 1
ATOM 1610 C CA . GLU A 1 195 ? -18.140 7.750 16.983 1.00 76.88 195 GLU A CA 1
ATOM 1611 C C . GLU A 1 195 ? -19.052 8.048 18.173 1.00 76.88 195 GLU A C 1
ATOM 1613 O O . GLU A 1 195 ? -18.555 8.153 19.296 1.00 76.88 195 GLU A O 1
ATOM 1618 N N . GLU A 1 196 ? -20.369 8.033 17.970 1.00 77.25 196 GLU A N 1
ATOM 1619 C CA . GLU A 1 196 ? -21.356 8.164 19.047 1.00 77.25 196 GLU A CA 1
ATOM 1620 C C . GLU A 1 196 ? -21.190 7.070 20.111 1.00 77.25 196 GLU A C 1
ATOM 1622 O O . GLU A 1 196 ? -21.158 7.348 21.314 1.00 77.25 196 GLU A O 1
ATOM 1627 N N . LEU A 1 197 ? -21.006 5.814 19.689 1.00 75.69 197 LEU A N 1
ATOM 1628 C CA . LEU A 1 197 ? -20.753 4.692 20.596 1.00 75.69 197 LEU A CA 1
ATOM 1629 C C . LEU A 1 197 ? -19.445 4.864 21.376 1.00 75.69 197 LEU A C 1
ATOM 1631 O O . LEU A 1 197 ? -19.401 4.599 22.581 1.00 75.69 197 LEU A O 1
ATOM 1635 N N . LYS A 1 198 ? -18.368 5.311 20.720 1.00 77.69 198 LYS A N 1
ATOM 1636 C CA . LYS A 1 198 ? -17.091 5.606 21.388 1.00 77.69 198 LYS A CA 1
ATOM 1637 C C . LYS A 1 198 ? -17.257 6.716 22.417 1.00 77.69 198 LYS A C 1
ATOM 1639 O O . LYS A 1 198 ? -16.759 6.579 23.538 1.00 77.69 198 LYS A O 1
ATOM 1644 N N . GLU A 1 199 ? -17.967 7.783 22.070 1.00 78.94 199 GLU A N 1
ATOM 1645 C CA . GLU A 1 199 ? -18.209 8.895 22.977 1.00 78.94 199 GLU A CA 1
ATOM 1646 C C . GLU A 1 199 ? -19.042 8.448 24.183 1.00 78.94 199 GLU A C 1
ATOM 1648 O O . GLU A 1 199 ? -18.624 8.666 25.326 1.00 78.94 199 GLU A O 1
ATOM 1653 N N . LYS A 1 200 ? -20.145 7.725 23.952 1.00 77.69 200 LYS A N 1
ATOM 1654 C CA . LYS A 1 200 ? -20.985 7.134 25.003 1.00 77.69 200 LYS A CA 1
ATOM 1655 C C . LYS A 1 200 ? -20.163 6.250 25.940 1.00 77.69 200 LYS A C 1
ATOM 1657 O O . LYS A 1 200 ? -20.190 6.445 27.155 1.00 77.69 200 LYS A O 1
ATOM 1662 N N . ASN A 1 201 ? -19.347 5.354 25.390 1.00 78.06 201 ASN A N 1
ATOM 1663 C CA . ASN A 1 201 ? -18.476 4.479 26.175 1.00 78.06 201 ASN A CA 1
ATOM 1664 C C . ASN A 1 201 ? -17.424 5.259 26.977 1.00 78.06 201 ASN A C 1
ATOM 1666 O O . ASN A 1 201 ? -17.122 4.906 28.119 1.00 78.06 201 ASN A O 1
ATOM 1670 N N . SER A 1 202 ? -16.874 6.340 26.420 1.00 79.19 202 SER A N 1
ATOM 1671 C CA . SER A 1 202 ? -15.925 7.200 27.133 1.00 79.19 202 SER A CA 1
ATOM 1672 C C . SER A 1 202 ? -16.582 7.935 28.312 1.00 79.19 202 SER A C 1
ATOM 1674 O O . SER A 1 202 ? -15.986 8.019 29.390 1.00 79.19 202 SER A O 1
ATOM 1676 N N . ARG A 1 203 ? -17.825 8.412 28.142 1.00 78.19 203 ARG A N 1
ATOM 1677 C CA . ARG A 1 203 ? -18.622 9.068 29.192 1.00 78.19 203 ARG A CA 1
ATOM 1678 C C . ARG A 1 203 ? -18.958 8.084 30.313 1.00 78.19 203 ARG A C 1
ATOM 1680 O O . ARG A 1 203 ? -18.721 8.400 31.477 1.00 78.19 203 ARG A O 1
ATOM 1687 N N . LEU A 1 204 ? -19.393 6.871 29.968 1.00 78.06 204 LEU A N 1
ATOM 1688 C CA . LEU A 1 204 ? -19.668 5.801 30.935 1.00 78.06 204 LEU A CA 1
ATOM 1689 C C . LEU A 1 204 ? -18.419 5.416 31.739 1.00 78.06 204 LEU A C 1
ATOM 1691 O O . LEU A 1 204 ? -18.474 5.319 32.963 1.00 78.06 204 LEU A O 1
ATOM 1695 N N . LYS A 1 205 ? -17.253 5.290 31.091 1.00 79.94 205 LYS A N 1
ATOM 1696 C CA . LYS A 1 205 ? -15.983 5.029 31.793 1.00 79.94 205 LYS A CA 1
ATOM 1697 C C . LYS A 1 205 ? -15.613 6.143 32.777 1.00 79.94 205 LYS A C 1
ATOM 1699 O O . LYS A 1 205 ? -15.155 5.847 33.880 1.00 79.94 205 LYS A O 1
ATOM 1704 N N . LYS A 1 206 ? -15.809 7.415 32.406 1.00 78.44 206 LYS A N 1
ATOM 1705 C CA . LYS A 1 206 ? -15.572 8.560 33.305 1.00 78.44 206 LYS A CA 1
ATOM 1706 C C . LYS A 1 206 ? -16.514 8.528 34.510 1.00 78.44 206 LYS A C 1
ATOM 1708 O O . LYS A 1 206 ? -16.040 8.684 35.634 1.00 78.44 206 LYS A O 1
ATOM 1713 N N . LEU A 1 207 ? -17.804 8.271 34.288 1.00 77.38 207 LEU A N 1
ATOM 1714 C CA . LEU A 1 207 ? -18.795 8.114 35.357 1.00 77.38 207 LEU A CA 1
ATOM 1715 C C . LEU A 1 207 ? -18.405 6.981 36.310 1.00 77.38 207 LEU A C 1
ATOM 1717 O O . LEU A 1 207 ? -18.264 7.217 37.508 1.00 77.38 207 LEU A O 1
ATOM 1721 N N . ASN A 1 208 ? -18.107 5.793 35.784 1.00 78.25 208 ASN A N 1
ATOM 1722 C CA . ASN A 1 208 ? -17.702 4.647 36.598 1.00 78.25 208 ASN A CA 1
ATOM 1723 C C . ASN A 1 208 ? -16.423 4.916 37.399 1.00 78.25 208 ASN A C 1
ATOM 1725 O O . ASN A 1 208 ? -16.329 4.524 38.561 1.00 78.25 208 ASN A O 1
ATOM 1729 N N . LYS A 1 209 ? -15.460 5.654 36.837 1.00 80.12 209 LYS A N 1
ATOM 1730 C CA . LYS A 1 209 ? -14.262 6.082 37.569 1.00 80.12 209 LYS A CA 1
ATOM 1731 C C . LYS A 1 209 ? -14.606 7.014 38.738 1.00 80.12 209 LYS A C 1
ATOM 1733 O O . LYS A 1 209 ? -14.102 6.813 39.837 1.00 80.12 209 LYS A O 1
ATOM 1738 N N . ILE A 1 210 ? -15.488 7.996 38.542 1.00 77.00 210 ILE A N 1
ATOM 1739 C CA . ILE A 1 210 ? -15.917 8.919 39.611 1.00 77.00 210 ILE A CA 1
ATOM 1740 C C . ILE A 1 210 ? -16.673 8.168 40.714 1.00 77.00 210 ILE A C 1
ATOM 1742 O O . ILE A 1 210 ? -16.388 8.373 41.894 1.00 77.00 210 ILE A O 1
ATOM 1746 N N . LEU A 1 211 ? -17.577 7.261 40.334 1.00 74.50 211 LEU A N 1
ATOM 1747 C CA . LEU A 1 211 ? -18.347 6.433 41.266 1.00 74.50 211 LEU A CA 1
ATOM 1748 C C . LEU A 1 211 ? -17.460 5.461 42.066 1.00 74.50 211 LEU A C 1
ATOM 1750 O O . LEU A 1 211 ? -17.801 5.097 43.190 1.00 74.50 211 LEU A O 1
ATOM 1754 N N . ASN A 1 212 ? -16.328 5.023 41.506 1.00 74.56 212 ASN A N 1
ATOM 1755 C CA . ASN A 1 212 ? -15.416 4.074 42.149 1.00 74.56 212 ASN A CA 1
ATOM 1756 C C . ASN A 1 212 ? -14.299 4.735 42.975 1.00 74.56 212 ASN A C 1
ATOM 1758 O O . ASN A 1 212 ? -13.785 4.098 43.887 1.00 74.56 212 ASN A O 1
ATOM 1762 N N . ASN A 1 213 ? -13.964 6.003 42.728 1.00 71.06 213 ASN A N 1
ATOM 1763 C CA . ASN A 1 213 ? -12.860 6.720 43.387 1.00 71.06 213 ASN A CA 1
ATOM 1764 C C . ASN A 1 213 ? -13.163 7.196 44.831 1.00 71.06 213 ASN A C 1
ATOM 1766 O O . ASN A 1 213 ? -12.618 8.209 45.270 1.00 71.06 213 ASN A O 1
ATOM 1770 N N . GLY A 1 214 ? -14.058 6.519 45.560 1.00 65.75 214 GLY A N 1
ATOM 1771 C CA . GLY A 1 214 ? -14.352 6.811 46.974 1.00 65.75 214 GLY A CA 1
ATOM 1772 C C . GLY A 1 214 ? -15.027 8.164 47.244 1.00 65.75 214 GLY A C 1
ATOM 1773 O O . GLY A 1 214 ? -14.973 8.671 48.356 1.00 65.75 214 GLY A O 1
ATOM 1774 N N . VAL A 1 215 ? -15.632 8.784 46.225 1.00 68.81 215 VAL A N 1
ATOM 1775 C CA . VAL A 1 215 ? -16.337 10.079 46.347 1.00 68.81 215 VAL A CA 1
ATOM 1776 C C . VAL A 1 215 ? -17.665 9.940 47.088 1.00 68.81 215 VAL A C 1
ATOM 1778 O O . VAL A 1 215 ? -18.109 10.865 47.767 1.00 68.81 215 VAL A O 1
ATOM 1781 N N . LEU A 1 216 ? -18.304 8.790 46.908 1.00 79.06 216 LEU A N 1
ATOM 1782 C CA . LEU A 1 216 ? -19.602 8.454 47.463 1.00 79.06 216 LEU A CA 1
ATOM 1783 C C . LEU A 1 216 ? -19.430 7.321 48.454 1.00 79.06 216 LEU A C 1
ATOM 1785 O O . LEU A 1 216 ? -18.631 6.408 48.229 1.00 79.06 216 LEU A O 1
ATOM 1789 N N . ASP A 1 217 ? -20.221 7.373 49.515 1.00 82.44 217 ASP A N 1
ATOM 1790 C CA . ASP A 1 217 ? -20.320 6.257 50.442 1.00 82.44 217 ASP A CA 1
ATOM 1791 C C . ASP A 1 217 ? -21.011 5.051 49.770 1.00 82.44 217 ASP A C 1
ATOM 1793 O O . ASP A 1 217 ? -21.739 5.199 48.784 1.00 82.44 217 ASP A O 1
ATOM 1797 N N . ALA A 1 218 ? -20.812 3.843 50.300 1.00 82.50 218 ALA A N 1
ATOM 1798 C CA . ALA A 1 218 ? -21.349 2.605 49.728 1.00 82.50 218 ALA A CA 1
ATOM 1799 C C . ALA A 1 218 ? -22.878 2.657 49.539 1.00 82.50 218 ALA A C 1
ATOM 1801 O O . ALA A 1 218 ? -23.396 2.184 48.525 1.00 82.50 218 ALA A O 1
ATOM 1802 N N . ARG A 1 219 ? -23.595 3.298 50.474 1.00 84.12 219 ARG A N 1
ATOM 1803 C CA . ARG A 1 219 ? -25.048 3.520 50.388 1.00 84.12 219 ARG A CA 1
ATOM 1804 C C . ARG A 1 219 ? -25.432 4.526 49.302 1.00 84.12 219 ARG A C 1
ATOM 1806 O O . ARG A 1 219 ? -26.360 4.273 48.543 1.00 84.12 219 ARG A O 1
ATOM 1813 N N . GLU A 1 220 ? -24.705 5.638 49.198 1.00 86.56 220 GLU A N 1
ATOM 1814 C CA . GLU A 1 220 ? -24.932 6.668 48.172 1.00 86.56 220 GLU A CA 1
ATOM 1815 C C . GLU A 1 220 ? -24.694 6.104 46.765 1.00 86.56 220 GLU A C 1
ATOM 1817 O O . GLU A 1 220 ? -25.482 6.323 45.848 1.00 86.56 220 GLU A O 1
ATOM 1822 N N . LYS A 1 221 ? -23.627 5.317 46.607 1.00 86.25 221 LYS A N 1
ATOM 1823 C CA . LYS A 1 221 ? -23.264 4.661 45.351 1.00 86.25 221 LYS A CA 1
ATOM 1824 C C . LYS A 1 221 ? -24.313 3.645 44.899 1.00 86.25 221 LYS A C 1
ATOM 1826 O O . LYS A 1 221 ? -24.610 3.588 43.710 1.00 86.25 221 LYS A O 1
ATOM 1831 N N . LYS A 1 222 ? -24.860 2.858 45.833 1.00 85.88 222 LYS A N 1
ATOM 1832 C CA . LYS A 1 222 ? -25.921 1.881 45.553 1.00 85.88 222 LYS A CA 1
ATOM 1833 C C . LYS A 1 222 ? -27.196 2.578 45.065 1.00 85.88 222 LYS A C 1
ATOM 1835 O O . LYS A 1 222 ? -27.658 2.272 43.973 1.00 85.88 222 LYS A O 1
ATOM 1840 N N . ILE A 1 223 ? -27.658 3.595 45.797 1.00 87.88 223 ILE A N 1
ATOM 1841 C CA . ILE A 1 223 ? -28.856 4.373 45.442 1.00 87.88 223 ILE A CA 1
ATOM 1842 C C . ILE A 1 223 ? -28.703 5.050 44.072 1.00 87.88 223 ILE A C 1
ATOM 1844 O O . ILE A 1 223 ? -29.630 5.017 43.275 1.00 87.88 223 ILE A O 1
ATOM 1848 N N . ILE A 1 224 ? -27.538 5.630 43.756 1.00 87.88 224 ILE A N 1
ATOM 1849 C CA . ILE A 1 224 ? -27.300 6.256 42.443 1.00 87.88 224 ILE A CA 1
ATOM 1850 C C . ILE A 1 224 ? -27.249 5.224 41.307 1.00 87.88 224 ILE A C 1
ATOM 1852 O O . ILE A 1 224 ? -27.748 5.498 40.220 1.00 87.88 224 ILE A O 1
ATOM 1856 N N . ARG A 1 225 ? -26.671 4.039 41.529 1.00 86.88 225 ARG A N 1
ATOM 1857 C CA . ARG A 1 225 ? -26.642 2.983 40.504 1.00 86.88 225 ARG A CA 1
ATOM 1858 C C . ARG A 1 225 ? -28.033 2.458 40.182 1.00 86.88 225 ARG A C 1
ATOM 1860 O O . ARG A 1 225 ? -28.374 2.408 39.009 1.00 86.88 225 ARG A O 1
ATOM 1867 N N . GLU A 1 226 ? -28.820 2.157 41.210 1.00 88.25 226 GLU A N 1
ATOM 1868 C CA . GLU A 1 226 ? -30.197 1.670 41.077 1.00 88.25 226 GLU A CA 1
ATOM 1869 C C . GLU A 1 226 ? -31.121 2.746 40.496 1.00 88.25 226 GLU A C 1
ATOM 1871 O O . GLU A 1 226 ? -31.985 2.459 39.680 1.00 88.25 226 GLU A O 1
ATOM 1876 N N . ARG A 1 227 ? -30.927 4.021 40.854 1.00 88.06 227 ARG A N 1
ATOM 1877 C CA . ARG A 1 227 ? -31.772 5.117 40.357 1.00 88.06 227 ARG A CA 1
ATOM 1878 C C . ARG A 1 227 ? -31.568 5.428 38.873 1.00 88.06 227 ARG A C 1
ATOM 1880 O O . ARG A 1 227 ? -32.532 5.786 38.207 1.00 88.06 227 ARG A O 1
ATOM 1887 N N . TYR A 1 228 ? -30.328 5.343 38.394 1.00 85.19 228 TYR A N 1
ATOM 1888 C CA . TYR A 1 228 ? -29.934 5.713 37.027 1.00 85.19 228 TYR A CA 1
ATOM 1889 C C . TYR A 1 228 ? -29.553 4.500 36.161 1.00 85.19 228 TYR A C 1
ATOM 1891 O O . TYR A 1 228 ? -28.948 4.674 35.105 1.00 85.19 228 TYR A O 1
ATOM 1899 N N . GLY A 1 229 ? -29.826 3.279 36.630 1.00 81.31 229 GLY A N 1
ATOM 1900 C CA . GLY A 1 229 ? -29.613 2.050 35.864 1.00 81.31 229 GLY A CA 1
ATOM 1901 C C . GLY A 1 229 ? -28.154 1.799 35.481 1.00 81.31 229 GLY A C 1
ATOM 1902 O O . GLY A 1 229 ? -27.846 1.260 34.417 1.00 81.31 229 GLY A O 1
ATOM 1903 N N . ILE A 1 230 ? -27.212 2.240 36.318 1.00 80.31 230 ILE A N 1
ATOM 1904 C CA . ILE A 1 230 ? -25.782 2.073 36.048 1.00 80.31 230 ILE A CA 1
ATOM 1905 C C . ILE A 1 230 ? -25.390 0.672 36.516 1.00 80.31 230 ILE A C 1
ATOM 1907 O O . ILE A 1 230 ? -25.325 0.414 37.718 1.00 80.31 230 ILE A O 1
ATOM 1911 N N . ASP A 1 231 ? -25.141 -0.222 35.559 1.00 76.69 231 ASP A N 1
ATOM 1912 C CA . ASP A 1 231 ? -24.854 -1.652 35.763 1.00 76.69 231 ASP A CA 1
ATOM 1913 C C . ASP A 1 231 ? -26.034 -2.470 36.355 1.00 76.69 231 ASP A C 1
ATOM 1915 O O . ASP A 1 231 ? -25.867 -3.652 36.650 1.00 76.69 231 ASP A O 1
ATOM 1919 N N . THR A 1 232 ? -27.216 -1.860 36.533 1.00 80.31 232 THR A N 1
ATOM 1920 C CA . THR A 1 232 ? -28.443 -2.452 37.120 1.00 80.31 232 THR A CA 1
ATOM 1921 C C . THR A 1 232 ? -29.701 -1.883 36.446 1.00 80.31 232 THR A C 1
ATOM 1923 O O . THR A 1 232 ? -29.586 -0.996 35.606 1.00 80.31 232 THR A O 1
ATOM 1926 N N . GLU A 1 233 ? -30.894 -2.391 36.768 1.00 82.62 233 GLU A N 1
ATOM 1927 C CA . GLU A 1 233 ? -32.162 -1.822 36.281 1.00 82.62 233 GLU A CA 1
ATOM 1928 C C . GLU A 1 233 ? -32.491 -0.486 36.970 1.00 82.62 233 GLU A C 1
ATOM 1930 O O . GLU A 1 233 ? -32.128 -0.272 38.127 1.00 82.62 233 GLU A O 1
ATOM 1935 N N . GLU A 1 234 ? -33.173 0.417 36.256 1.00 88.62 234 GLU A N 1
ATOM 1936 C CA . GLU A 1 234 ? -33.637 1.696 36.806 1.00 88.62 234 GLU A CA 1
ATOM 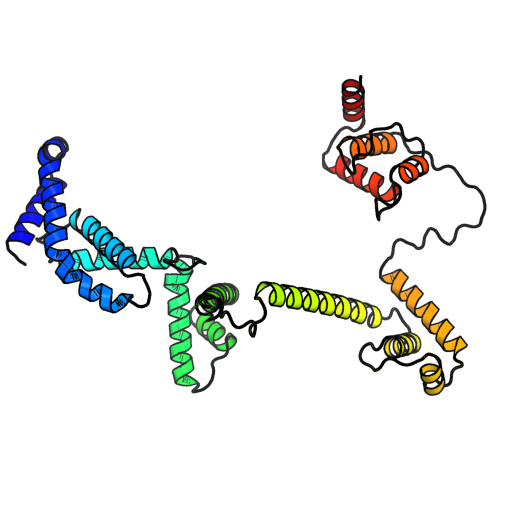1937 C C . GLU A 1 234 ? -34.823 1.486 37.758 1.00 88.62 234 GLU A C 1
ATOM 1939 O O . GLU A 1 234 ? -35.876 0.998 37.354 1.00 88.62 234 GLU A O 1
ATOM 1944 N N . LEU A 1 235 ? -34.667 1.903 39.017 1.00 88.44 235 LEU A N 1
ATOM 1945 C CA . LEU A 1 235 ? -35.678 1.781 40.066 1.00 88.44 235 LEU A CA 1
ATOM 1946 C C . LEU A 1 235 ? -36.239 3.144 40.504 1.00 88.44 235 LEU A C 1
ATOM 1948 O O . LEU A 1 235 ? -35.578 4.195 40.525 1.00 88.44 235 LEU A O 1
ATOM 1952 N N . THR A 1 236 ? -37.504 3.141 40.916 1.00 90.81 236 THR A N 1
ATOM 1953 C CA . THR A 1 236 ? -38.161 4.324 41.473 1.00 90.81 236 THR A CA 1
ATOM 1954 C C . THR A 1 236 ? -37.697 4.608 42.906 1.00 90.81 236 THR A C 1
ATOM 1956 O O . THR A 1 236 ? -37.306 3.714 43.649 1.00 90.81 236 THR A O 1
ATOM 1959 N N . LEU A 1 237 ? -37.803 5.863 43.367 1.00 89.00 237 LEU A N 1
ATOM 1960 C CA . LEU A 1 237 ? -37.475 6.227 44.761 1.00 89.00 237 LEU A CA 1
ATOM 1961 C C . LEU A 1 237 ? -38.255 5.413 45.805 1.00 89.00 237 LEU A C 1
ATOM 1963 O O . LEU A 1 237 ? -37.800 5.275 46.939 1.00 89.00 237 LEU A O 1
ATOM 1967 N N . LYS A 1 238 ? -39.451 4.931 45.440 1.00 88.38 238 LYS A N 1
ATOM 1968 C CA . LYS A 1 238 ? -40.286 4.109 46.315 1.00 88.38 238 LYS A CA 1
ATOM 1969 C C . LYS A 1 238 ? -39.720 2.690 46.413 1.00 88.38 238 LYS A C 1
ATOM 1971 O O . LYS A 1 238 ? -39.501 2.225 47.523 1.00 88.38 238 LYS A O 1
ATOM 1976 N N . GLU A 1 239 ? -39.395 2.075 45.278 1.00 89.31 239 GLU A N 1
ATOM 1977 C CA . GLU A 1 239 ? -38.801 0.730 45.207 1.00 89.31 239 GLU A CA 1
ATOM 1978 C C . GLU A 1 239 ? -37.414 0.679 45.863 1.00 89.31 239 GLU A C 1
ATOM 1980 O O . GLU A 1 239 ? -37.142 -0.213 46.662 1.00 89.31 239 GLU A O 1
ATOM 1985 N N . ILE A 1 240 ? -36.564 1.685 45.621 1.00 89.62 240 ILE A N 1
ATOM 1986 C CA . ILE A 1 240 ? -35.250 1.804 46.280 1.00 89.62 240 ILE A CA 1
ATOM 1987 C C . ILE A 1 240 ? -35.416 1.951 47.801 1.00 89.62 240 ILE A C 1
ATOM 1989 O O . ILE A 1 240 ? -34.639 1.391 48.579 1.00 89.62 240 ILE A O 1
ATOM 1993 N N . GLY A 1 241 ? -36.433 2.705 48.237 1.00 88.12 241 GLY A N 1
ATOM 1994 C CA . GLY A 1 241 ? -36.769 2.883 49.650 1.00 88.12 241 GLY A CA 1
ATOM 1995 C C . GLY A 1 241 ? -37.224 1.586 50.314 1.00 88.12 241 GLY A C 1
ATOM 1996 O O . GLY A 1 241 ? -36.732 1.249 51.390 1.00 88.12 241 GLY A O 1
ATOM 1997 N N . GLU A 1 242 ? -38.087 0.821 49.644 1.00 88.88 242 GLU A N 1
ATOM 1998 C CA . GLU A 1 242 ? -38.549 -0.494 50.100 1.00 88.88 242 GLU A CA 1
ATOM 1999 C C . GLU A 1 242 ? -37.387 -1.498 50.197 1.00 88.88 242 GLU A C 1
ATOM 2001 O O . GLU A 1 242 ? -37.231 -2.150 51.228 1.00 88.88 242 GLU A O 1
ATOM 2006 N N . GLN A 1 243 ? -36.497 -1.550 49.199 1.00 86.12 243 GLN A N 1
ATOM 2007 C CA . GLN A 1 243 ? -35.319 -2.431 49.213 1.00 86.12 243 GLN A CA 1
ATOM 2008 C C . GLN A 1 243 ? -34.260 -2.038 50.254 1.00 86.12 243 GLN A C 1
ATOM 2010 O O . GLN A 1 243 ? -33.537 -2.893 50.768 1.00 86.12 243 GLN A O 1
ATOM 2015 N N . SER A 1 244 ? -34.133 -0.743 50.553 1.00 82.38 244 SER A N 1
ATOM 2016 C CA . SER A 1 244 ? -33.131 -0.222 51.493 1.00 82.38 244 SER A CA 1
ATOM 2017 C C . SER A 1 244 ? -33.658 -0.049 52.923 1.00 82.38 244 SER A C 1
ATOM 2019 O O . SER A 1 244 ? -32.879 0.323 53.801 1.00 82.38 244 SER A O 1
ATOM 2021 N N . GLY A 1 245 ? -34.953 -0.292 53.169 1.00 87.94 245 GLY A N 1
ATOM 2022 C CA . GLY A 1 245 ? -35.604 -0.098 54.471 1.00 87.94 245 GLY A CA 1
ATOM 2023 C C . GLY A 1 245 ? -35.715 1.373 54.894 1.00 87.94 245 GLY A C 1
ATOM 2024 O O . GLY A 1 245 ? -35.641 1.691 56.080 1.00 87.94 245 GLY A O 1
ATOM 2025 N N . ILE A 1 246 ? -35.820 2.290 53.930 1.00 90.19 246 ILE A N 1
ATOM 2026 C CA . ILE A 1 246 ? -35.747 3.741 54.134 1.00 90.19 246 ILE A CA 1
ATOM 2027 C C . ILE A 1 246 ? -36.958 4.422 53.480 1.00 90.19 246 ILE A C 1
ATOM 2029 O O . ILE A 1 246 ? -37.449 4.000 52.438 1.00 90.19 246 ILE A O 1
ATOM 2033 N N . THR A 1 247 ? -37.442 5.524 54.061 1.00 91.38 247 THR A N 1
ATOM 2034 C CA . THR A 1 247 ? -38.550 6.289 53.470 1.00 91.38 247 THR A CA 1
ATOM 2035 C C . THR A 1 247 ? -38.159 6.913 52.126 1.00 91.38 247 THR A C 1
ATOM 2037 O O . THR A 1 247 ? -37.023 7.346 51.924 1.00 91.38 247 THR A O 1
ATOM 2040 N N . LYS A 1 248 ? -39.133 7.052 51.218 1.00 91.12 248 LYS A N 1
ATOM 2041 C CA . LYS A 1 248 ? -38.959 7.707 49.908 1.00 91.12 248 LYS A CA 1
ATOM 2042 C C . LYS A 1 248 ? -38.246 9.064 50.008 1.00 91.12 248 LYS A C 1
ATOM 2044 O O . LYS A 1 248 ? -37.343 9.352 49.226 1.00 91.12 248 LYS A O 1
ATOM 2049 N N . GLU A 1 249 ? -38.629 9.893 50.980 1.00 86.56 249 GLU A N 1
ATOM 2050 C CA . GLU A 1 249 ? -38.035 11.226 51.149 1.00 86.56 249 GLU A CA 1
ATOM 2051 C C . GLU A 1 249 ? -36.573 11.149 51.591 1.00 86.56 249 GLU A C 1
ATOM 2053 O O . GLU A 1 249 ? -35.737 11.942 51.160 1.00 86.56 249 GLU A O 1
ATOM 2058 N N . ARG A 1 250 ? -36.223 10.149 52.399 1.00 87.31 250 ARG A N 1
ATOM 2059 C CA . ARG A 1 250 ? -34.840 9.951 52.809 1.00 87.31 250 ARG A CA 1
ATOM 2060 C C . ARG A 1 250 ? -33.968 9.447 51.654 1.00 87.31 250 ARG A C 1
ATOM 2062 O O . ARG A 1 250 ? -32.829 9.896 51.553 1.00 87.31 250 ARG A O 1
ATOM 2069 N N . VAL A 1 251 ? -34.494 8.618 50.747 1.00 89.00 251 VAL A N 1
ATOM 2070 C CA . VAL A 1 251 ? -33.803 8.263 49.489 1.00 89.00 251 VAL A CA 1
ATOM 2071 C C . VAL A 1 251 ? -33.560 9.512 48.634 1.00 89.00 251 VAL A C 1
ATOM 2073 O O . VAL A 1 251 ? -32.435 9.723 48.188 1.00 89.00 251 VAL A O 1
ATOM 2076 N N . ARG A 1 252 ? -34.558 10.400 48.497 1.00 90.62 252 ARG A N 1
ATOM 2077 C CA . ARG A 1 252 ? -34.424 11.678 47.768 1.00 90.62 252 ARG A CA 1
ATOM 2078 C C . ARG A 1 252 ? -33.323 12.573 48.345 1.00 90.62 252 ARG A C 1
ATOM 2080 O O . ARG A 1 252 ? -32.537 13.156 47.603 1.00 90.62 252 ARG A O 1
ATOM 2087 N N . GLN A 1 253 ? -33.235 12.670 49.672 1.00 90.44 253 GLN A N 1
ATOM 2088 C CA . GLN A 1 253 ? -32.178 13.437 50.340 1.00 90.44 253 GLN A CA 1
ATOM 2089 C C . GLN A 1 253 ? -30.781 12.859 50.080 1.00 90.44 253 GLN A C 1
ATOM 2091 O O . GLN A 1 253 ? -29.826 13.615 49.901 1.00 90.44 253 GLN A O 1
ATOM 2096 N N . ILE A 1 254 ? -30.649 11.529 50.088 1.00 88.06 254 ILE A N 1
ATOM 2097 C CA . ILE A 1 254 ? -29.375 10.852 49.824 1.00 88.06 254 ILE A CA 1
ATOM 2098 C C . ILE A 1 254 ? -28.977 11.025 48.352 1.00 88.06 254 ILE A C 1
ATOM 2100 O O . ILE A 1 254 ? -27.821 11.338 48.077 1.00 88.06 254 ILE A O 1
ATOM 2104 N N . GLU A 1 255 ? -29.932 10.913 47.423 1.00 88.62 255 GLU A N 1
ATOM 2105 C CA . GLU A 1 255 ? -29.725 11.189 45.997 1.00 88.62 255 GLU A CA 1
ATOM 2106 C C . GLU A 1 255 ? -29.216 12.618 45.774 1.00 88.62 255 GLU A C 1
ATOM 2108 O O . GLU A 1 255 ? -28.175 12.804 45.146 1.00 88.62 255 GLU A O 1
ATOM 2113 N N . ALA A 1 256 ? -29.893 13.626 46.335 1.00 88.06 256 ALA A N 1
ATOM 2114 C CA . ALA A 1 256 ? -29.510 15.027 46.165 1.00 88.06 256 ALA A CA 1
ATOM 2115 C C . ALA A 1 256 ? -28.066 15.291 46.627 1.00 88.06 256 ALA A C 1
ATOM 2117 O O . ALA A 1 256 ? -27.276 15.889 45.894 1.00 88.06 256 ALA A O 1
ATOM 2118 N N . LYS A 1 257 ? -27.687 14.766 47.802 1.00 87.31 257 LYS A N 1
ATOM 2119 C CA . LYS A 1 257 ? -26.320 14.882 48.337 1.00 87.31 257 LYS A CA 1
ATOM 2120 C C . LYS A 1 257 ? -25.288 14.158 47.473 1.00 87.31 257 LYS A C 1
ATOM 2122 O O . LYS A 1 257 ? -24.187 14.664 47.260 1.00 87.31 257 LYS A O 1
ATOM 2127 N N . ALA A 1 258 ? -25.627 12.975 46.976 1.00 85.75 258 ALA A N 1
ATOM 2128 C CA . ALA A 1 258 ? -24.760 12.187 46.113 1.00 85.75 258 ALA A CA 1
ATOM 2129 C C . ALA A 1 258 ? -24.504 12.891 44.766 1.00 85.75 258 ALA A C 1
ATOM 2131 O O . ALA A 1 258 ? -23.353 13.022 44.341 1.00 85.75 258 ALA A O 1
ATOM 2132 N N . VAL A 1 259 ? -25.557 13.416 44.131 1.00 85.44 259 VAL A N 1
ATOM 2133 C CA . VAL A 1 259 ? -25.469 14.184 42.879 1.00 85.44 259 VAL A CA 1
ATOM 2134 C C . VAL A 1 259 ? -24.646 15.458 43.070 1.00 85.44 259 VAL A C 1
ATOM 2136 O O . VAL A 1 259 ? -23.806 15.780 42.228 1.00 85.44 259 VAL A O 1
ATOM 2139 N N . GLU A 1 260 ? -24.811 16.155 44.193 1.00 84.31 260 GLU A N 1
ATOM 2140 C CA . GLU A 1 260 ? -24.026 17.346 44.523 1.00 84.31 260 GLU A CA 1
ATOM 2141 C C . GLU A 1 260 ? -22.523 17.033 44.645 1.00 84.31 260 GLU A C 1
ATOM 2143 O O . GLU A 1 260 ? -21.688 17.715 44.043 1.00 84.31 260 GLU A O 1
ATOM 2148 N N . LYS A 1 261 ? -22.151 15.949 45.342 1.00 82.94 261 LYS A N 1
ATOM 2149 C CA . LYS A 1 261 ? -20.751 15.486 45.433 1.00 82.94 261 LYS A CA 1
ATOM 2150 C C . LYS A 1 261 ? -20.165 15.141 44.062 1.00 82.94 261 LYS A C 1
ATOM 2152 O O . LYS A 1 261 ? -19.024 15.505 43.770 1.00 82.94 261 LYS A O 1
ATOM 2157 N N . ILE A 1 262 ? -20.943 14.466 43.215 1.00 81.94 262 ILE A N 1
ATOM 2158 C CA . ILE A 1 262 ? -20.547 14.110 41.848 1.00 81.94 262 ILE A CA 1
ATOM 2159 C C . ILE A 1 262 ? -20.332 15.376 41.003 1.00 81.94 262 ILE A C 1
ATOM 2161 O O . ILE A 1 262 ? -19.299 15.507 40.342 1.00 81.94 262 ILE A O 1
ATOM 2165 N N . ARG A 1 263 ? -21.261 16.339 41.067 1.00 80.81 263 ARG A N 1
ATOM 2166 C CA . ARG A 1 263 ? -21.174 17.623 40.353 1.00 80.81 263 ARG A CA 1
ATOM 2167 C C . ARG A 1 263 ? -19.944 18.422 40.779 1.00 80.81 263 ARG A C 1
ATOM 2169 O O . ARG A 1 263 ? -19.234 18.943 39.922 1.00 80.81 263 ARG A O 1
ATOM 2176 N N . ASN A 1 264 ? -19.649 18.436 42.077 1.00 77.81 264 ASN A N 1
ATOM 2177 C CA . ASN A 1 264 ? -18.478 19.099 42.650 1.00 77.81 264 ASN A CA 1
ATOM 2178 C C . ASN A 1 264 ? -17.149 18.480 42.188 1.00 77.81 264 ASN A C 1
ATOM 2180 O O . ASN A 1 264 ? -16.160 19.189 42.032 1.00 77.81 264 ASN A O 1
ATOM 2184 N N . LYS A 1 265 ? -17.108 17.166 41.940 1.00 76.12 265 LYS A N 1
ATOM 2185 C CA . LYS A 1 265 ? -15.922 16.488 41.389 1.00 76.12 265 LYS A CA 1
ATOM 2186 C C . LYS A 1 265 ? -15.786 16.645 39.877 1.00 76.12 265 LYS A C 1
ATOM 2188 O O . LYS A 1 265 ? -14.662 16.653 39.386 1.00 76.12 265 LYS A O 1
ATOM 2193 N N . MET A 1 266 ? -16.895 16.762 39.148 1.00 71.00 266 MET A N 1
ATOM 2194 C CA . MET A 1 266 ? -16.860 17.047 37.710 1.00 71.00 266 MET A CA 1
ATOM 2195 C C . MET A 1 266 ? -16.472 18.501 37.415 1.00 71.00 266 MET A C 1
ATOM 2197 O O . MET A 1 266 ? -15.769 18.738 36.439 1.00 71.00 266 MET A O 1
ATOM 2201 N N . ASN A 1 267 ? -16.868 19.447 38.275 1.00 66.06 267 ASN A N 1
ATOM 2202 C CA . ASN A 1 267 ? -16.613 20.881 38.119 1.00 66.06 267 ASN A CA 1
ATOM 2203 C C . ASN A 1 267 ? -15.987 21.479 39.399 1.00 66.06 267 ASN A C 1
ATOM 2205 O O . ASN A 1 267 ? -16.697 22.111 40.184 1.00 66.06 267 ASN A O 1
ATOM 2209 N N . PRO A 1 268 ? -14.670 21.321 39.627 1.00 57.09 268 PRO A N 1
ATOM 2210 C CA . PRO A 1 268 ? -14.017 21.752 40.869 1.00 57.09 268 PRO A CA 1
ATOM 2211 C C . PRO A 1 268 ? -14.008 23.276 41.112 1.00 57.09 268 PRO A C 1
ATOM 2213 O O . PRO A 1 268 ? -13.716 23.699 42.223 1.00 57.09 268 PRO A O 1
ATOM 2216 N N . GLY A 1 269 ? -14.348 24.104 40.116 1.00 50.81 269 GLY A N 1
ATOM 2217 C CA . GLY A 1 269 ? -14.239 25.570 40.183 1.00 50.81 269 GLY A CA 1
ATOM 2218 C C . GLY A 1 269 ? -15.465 26.352 40.680 1.00 50.81 269 GLY A C 1
ATOM 2219 O O . GLY A 1 269 ? -15.452 27.567 40.560 1.00 50.81 269 GLY A O 1
ATOM 2220 N N . ARG 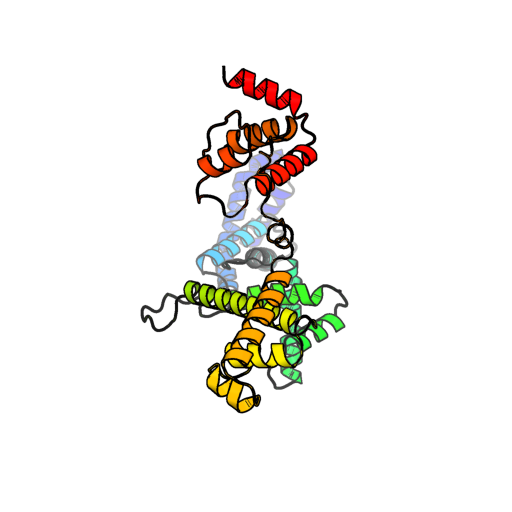A 1 270 ? -16.537 25.714 41.182 1.00 49.62 270 ARG A N 1
ATOM 2221 C CA . ARG A 1 270 ? -17.786 26.420 41.578 1.00 49.62 270 ARG A CA 1
ATOM 2222 C C . ARG A 1 270 ? -17.959 26.712 43.075 1.00 49.62 270 ARG A C 1
ATOM 2224 O O . ARG A 1 270 ? -18.936 27.344 43.450 1.00 49.62 270 ARG A O 1
ATOM 2231 N N . LYS A 1 271 ? -17.056 26.259 43.949 1.00 45.59 271 LYS A N 1
ATOM 2232 C CA . LYS A 1 271 ? -17.277 26.328 45.409 1.00 45.59 271 LYS A CA 1
ATOM 2233 C C . LYS A 1 271 ? -17.060 27.701 46.060 1.00 45.59 271 LYS A C 1
ATOM 2235 O O . LYS A 1 271 ? -17.357 27.829 47.242 1.00 45.59 271 LYS A O 1
ATOM 2240 N N . GLU A 1 272 ? -16.574 28.707 45.339 1.00 46.84 272 GLU A N 1
ATOM 2241 C CA . GLU A 1 272 ? -16.299 30.027 45.934 1.00 46.84 272 GLU A CA 1
ATOM 2242 C C . GLU A 1 272 ? -17.476 31.018 45.855 1.00 46.84 272 GLU A C 1
ATOM 2244 O O . GLU A 1 272 ? -17.444 32.033 46.547 1.00 46.84 272 GLU A O 1
ATOM 2249 N N . GLU A 1 273 ? -18.535 30.733 45.086 1.00 45.69 273 GLU A N 1
ATOM 2250 C CA . GLU A 1 273 ? -19.621 31.706 44.851 1.00 45.69 273 GLU A CA 1
ATOM 2251 C C . GLU A 1 273 ? -20.841 31.539 45.780 1.00 45.69 273 GLU A C 1
ATOM 2253 O O . GLU A 1 273 ? -21.476 32.534 46.121 1.00 45.69 273 GLU A O 1
ATOM 2258 N N . ASP A 1 274 ? -21.130 30.333 46.279 1.00 41.12 274 ASP A N 1
ATOM 2259 C CA . ASP A 1 274 ? -22.397 30.062 46.989 1.00 41.12 274 ASP A CA 1
ATOM 2260 C C . ASP A 1 274 ? -22.337 30.256 48.525 1.00 41.12 274 ASP A C 1
ATOM 2262 O O . ASP A 1 274 ? -23.349 30.109 49.205 1.00 41.12 274 ASP A O 1
ATOM 2266 N N . ASN A 1 275 ? -21.176 30.618 49.092 1.00 39.69 275 ASN A N 1
ATOM 2267 C CA . ASN A 1 275 ? -20.978 30.843 50.538 1.00 39.69 275 ASN A CA 1
ATOM 2268 C C . ASN A 1 275 ? -20.405 32.241 50.859 1.00 39.69 275 ASN A C 1
ATOM 2270 O O . ASN A 1 275 ? -19.491 32.380 51.674 1.00 39.69 275 ASN A O 1
ATOM 2274 N N . LYS A 1 276 ? -20.948 33.301 50.249 1.00 32.44 276 LYS A N 1
ATOM 2275 C CA . LYS A 1 276 ? -20.819 34.668 50.786 1.00 32.44 276 LYS A CA 1
ATOM 2276 C C . LYS A 1 276 ? -22.152 35.103 51.402 1.00 32.44 276 LYS A C 1
ATOM 2278 O O . LYS A 1 276 ? -23.176 34.991 50.731 1.00 32.44 276 LYS A O 1
ATOM 2283 N N . PRO A 1 277 ? -22.171 35.598 52.654 1.00 30.41 277 PRO A N 1
ATOM 2284 C CA . PRO A 1 277 ? -23.372 36.197 53.214 1.00 30.41 277 PRO A CA 1
ATOM 2285 C C . PRO A 1 277 ? -23.778 37.409 52.370 1.00 30.41 277 PRO A C 1
ATOM 2287 O O . PRO A 1 277 ? -22.935 38.170 51.900 1.00 30.41 277 PRO A O 1
ATOM 2290 N N . SER A 1 278 ? -25.085 37.566 52.191 1.00 35.31 278 SER A N 1
ATOM 2291 C CA . SER A 1 278 ? -25.733 38.759 51.656 1.00 35.31 278 SER A CA 1
ATOM 2292 C C . SER A 1 278 ? -25.250 40.005 52.409 1.00 35.31 278 SER A C 1
ATOM 2294 O O . SER A 1 278 ? -25.672 40.251 53.538 1.00 35.31 278 SER A O 1
ATOM 2296 N N . GLY A 1 279 ? -24.345 40.760 51.792 1.00 31.88 279 GLY A N 1
ATOM 2297 C CA . GLY A 1 279 ? -23.769 41.985 52.334 1.00 31.88 279 GLY A CA 1
ATOM 2298 C C . GLY A 1 279 ? -22.694 42.521 51.392 1.00 31.88 279 GLY A C 1
ATOM 2299 O O . GLY A 1 279 ? -21.676 41.871 51.179 1.00 31.88 279 GLY A O 1
ATOM 2300 N N . ASP A 1 280 ? -22.962 43.696 50.830 1.00 30.83 280 ASP A N 1
ATOM 2301 C CA . ASP A 1 280 ? -22.096 44.533 49.996 1.00 30.83 280 ASP A CA 1
ATOM 2302 C C . ASP A 1 280 ? -21.709 43.988 48.614 1.00 30.83 280 ASP A C 1
ATOM 2304 O O . ASP A 1 280 ? -20.658 43.386 48.382 1.00 30.83 280 ASP A O 1
ATOM 2308 N N . SER A 1 281 ? -22.544 44.340 47.634 1.00 40.03 281 SER A N 1
ATOM 2309 C CA . SER A 1 281 ? -22.157 44.510 46.236 1.00 40.03 281 SER A CA 1
ATOM 2310 C C . SER A 1 281 ? -21.022 45.535 46.121 1.00 40.03 281 SER A C 1
ATOM 2312 O O . SER A 1 281 ? -21.252 46.708 45.840 1.00 40.03 281 SER A O 1
ATOM 2314 N N . LYS A 1 282 ? -19.780 45.097 46.337 1.00 43.69 282 LYS A N 1
ATOM 2315 C CA . LYS A 1 282 ? -18.612 45.830 45.851 1.00 43.69 282 LYS A CA 1
ATOM 2316 C C . LYS A 1 282 ? -18.584 45.680 44.337 1.00 43.69 282 LYS A C 1
ATOM 2318 O O . LYS A 1 282 ? -18.360 44.583 43.829 1.00 43.69 282 LYS A O 1
ATOM 2323 N N . GLU A 1 283 ? -18.840 46.773 43.626 1.00 46.62 283 GLU A N 1
ATOM 2324 C CA . GLU A 1 283 ? -18.514 46.890 42.207 1.00 46.62 283 GLU A CA 1
ATOM 2325 C C . GLU A 1 283 ? -17.037 46.535 42.019 1.00 46.62 283 GLU A C 1
ATOM 2327 O O . GLU A 1 283 ? -16.143 47.254 42.464 1.00 46.62 283 GLU A O 1
ATOM 2332 N N . ILE A 1 284 ? -16.767 45.378 41.415 1.00 57.59 284 ILE A N 1
ATOM 2333 C CA . ILE A 1 284 ? -15.404 44.963 41.092 1.00 57.59 284 ILE A CA 1
ATOM 2334 C C . ILE A 1 284 ? -15.008 45.723 39.823 1.00 57.59 284 ILE A C 1
ATOM 2336 O O . ILE A 1 284 ? -15.387 45.346 38.711 1.00 57.59 284 ILE A O 1
ATOM 2340 N N . VAL A 1 285 ? -14.301 46.834 40.023 1.00 63.50 285 VAL A N 1
ATOM 2341 C CA . VAL A 1 285 ? -13.738 47.679 38.962 1.00 63.50 285 VAL A CA 1
ATOM 2342 C C . VAL A 1 285 ? -12.553 46.957 38.316 1.00 63.50 285 VAL A C 1
ATOM 2344 O O . VAL A 1 285 ? -11.716 46.391 39.019 1.00 63.50 285 VAL A O 1
ATOM 2347 N N . LEU A 1 286 ? -12.481 46.973 36.982 1.00 64.88 286 LEU A N 1
ATOM 2348 C CA . LEU A 1 286 ? -11.369 46.383 36.227 1.00 64.88 286 LEU A CA 1
ATOM 2349 C C . LEU A 1 286 ? -10.062 47.136 36.511 1.00 64.88 286 LEU A C 1
ATOM 2351 O O . LEU A 1 286 ? -10.031 48.370 36.523 1.00 64.88 286 LEU A O 1
ATOM 2355 N N . THR A 1 287 ? -8.962 46.404 36.672 1.00 72.88 287 THR A N 1
ATOM 2356 C CA . THR A 1 287 ? -7.618 47.001 36.692 1.00 72.88 287 THR A CA 1
ATOM 2357 C C . THR A 1 287 ? -7.245 47.524 35.303 1.00 72.88 287 THR A C 1
ATOM 2359 O O . THR A 1 287 ? -7.767 47.057 34.290 1.00 72.88 287 THR A O 1
ATOM 2362 N N . ASP A 1 288 ? -6.321 48.483 35.212 1.00 66.19 288 ASP A N 1
ATOM 2363 C CA . ASP A 1 288 ? -5.973 49.085 33.915 1.00 66.19 288 ASP A CA 1
ATOM 2364 C C . ASP A 1 288 ? -5.409 48.056 32.921 1.00 66.19 288 ASP A C 1
ATOM 2366 O O . ASP A 1 288 ? -5.755 48.086 31.742 1.00 66.19 288 ASP A O 1
ATOM 2370 N N . LYS A 1 289 ? -4.671 47.048 33.407 1.00 69.56 289 LYS A N 1
ATOM 2371 C CA . LYS A 1 289 ? -4.221 45.912 32.584 1.00 69.56 289 LYS A CA 1
ATOM 2372 C C . LYS A 1 289 ? -5.381 45.073 32.046 1.00 69.56 289 LYS A C 1
ATOM 2374 O O . LYS A 1 289 ? -5.357 44.661 30.889 1.00 69.56 289 LYS A O 1
ATOM 2379 N N . GLU A 1 290 ? -6.414 44.839 32.851 1.00 69.44 290 GLU A N 1
ATOM 2380 C CA . GLU A 1 290 ? -7.605 44.095 32.426 1.00 69.44 290 GLU A CA 1
ATOM 2381 C C . GLU A 1 290 ? -8.447 44.889 31.420 1.00 69.44 290 GLU A C 1
ATOM 2383 O O . GLU A 1 290 ? -8.980 44.298 30.482 1.00 69.44 290 GLU A O 1
ATOM 2388 N N . LYS A 1 291 ? -8.517 46.221 31.549 1.00 69.12 291 LYS A N 1
ATOM 2389 C CA . LYS A 1 291 ? -9.178 47.094 30.560 1.00 69.12 291 LYS A CA 1
ATOM 2390 C C . LYS A 1 291 ? -8.483 47.040 29.201 1.00 69.12 291 LYS A C 1
ATOM 2392 O O . LYS A 1 291 ? -9.152 47.008 28.168 1.00 69.12 291 LYS A O 1
ATOM 2397 N N . ILE A 1 292 ? -7.150 47.033 29.194 1.00 67.12 292 ILE A N 1
ATOM 2398 C CA . ILE A 1 292 ? -6.337 46.904 27.975 1.00 67.12 292 ILE A CA 1
ATOM 2399 C C . ILE A 1 292 ? -6.537 45.519 27.352 1.00 67.12 292 ILE A C 1
ATOM 2401 O O . ILE A 1 292 ? -6.854 45.406 26.169 1.00 67.12 292 ILE A O 1
ATOM 2405 N N . ALA A 1 293 ? -6.439 44.459 28.157 1.00 69.44 293 ALA A N 1
ATOM 2406 C CA . ALA A 1 293 ? -6.641 43.093 27.686 1.00 69.44 293 ALA A CA 1
ATOM 2407 C C . ALA A 1 293 ? -8.058 42.868 27.142 1.00 69.44 293 ALA A C 1
ATOM 2409 O O . ALA A 1 293 ? -8.211 42.215 26.113 1.00 69.44 293 ALA A O 1
ATOM 2410 N N . ALA A 1 294 ? -9.086 43.437 27.776 1.00 69.00 294 ALA A N 1
ATOM 2411 C CA . ALA A 1 294 ? -10.455 43.387 27.274 1.00 69.00 294 ALA A CA 1
ATOM 2412 C C . ALA A 1 294 ? -10.574 44.094 25.914 1.00 69.00 294 ALA A C 1
ATOM 2414 O O . ALA A 1 294 ? -11.102 43.510 24.968 1.00 69.00 294 ALA A O 1
ATOM 2415 N N . ARG A 1 295 ? -10.029 45.310 25.773 1.00 66.25 295 ARG A N 1
ATOM 2416 C CA . ARG A 1 295 ? -10.045 46.049 24.498 1.00 66.25 295 ARG A CA 1
ATOM 2417 C C . ARG A 1 295 ? -9.320 45.311 23.378 1.00 66.25 295 ARG A C 1
ATOM 2419 O O . ARG A 1 295 ? -9.869 45.204 22.288 1.00 66.25 295 ARG A O 1
ATOM 2426 N N . LEU A 1 296 ? -8.148 44.745 23.656 1.00 64.69 296 LEU A N 1
ATOM 2427 C CA . LEU A 1 296 ? -7.394 43.921 22.709 1.00 64.69 296 LEU A CA 1
ATOM 2428 C C . LEU A 1 296 ? -8.165 42.660 22.313 1.00 64.69 296 LEU A C 1
ATOM 2430 O O . LEU A 1 296 ? -8.310 42.352 21.133 1.00 64.69 296 LEU A O 1
ATOM 2434 N N . TYR A 1 297 ? -8.673 41.928 23.301 1.00 67.44 297 TYR A N 1
ATOM 2435 C CA . TYR A 1 297 ? -9.311 40.635 23.083 1.00 67.44 297 TYR A CA 1
ATOM 2436 C C . TYR A 1 297 ? -10.636 40.750 22.320 1.00 67.44 297 TYR A C 1
ATOM 2438 O O . TYR A 1 297 ? -10.906 39.929 21.444 1.00 67.44 297 TYR A O 1
ATOM 2446 N N . PHE A 1 298 ? -11.442 41.776 22.611 1.00 64.19 298 PHE A N 1
ATOM 2447 C CA . PHE A 1 298 ? -12.690 42.038 21.887 1.00 64.19 298 PHE A CA 1
ATOM 2448 C C . PHE A 1 298 ? -12.447 42.783 20.564 1.00 64.19 298 PHE A C 1
ATOM 2450 O O . PHE A 1 298 ? -13.034 42.421 19.546 1.00 64.19 298 PHE A O 1
ATOM 2457 N N . GLY A 1 299 ? -11.522 43.749 20.537 1.00 57.91 299 GLY A N 1
ATOM 2458 C CA . GLY A 1 299 ? -11.182 44.537 19.348 1.00 57.91 299 GLY A CA 1
ATOM 2459 C C . GLY A 1 299 ? -10.526 43.737 18.219 1.00 57.91 299 GLY A C 1
ATOM 2460 O O . GLY A 1 299 ? -10.747 44.048 17.054 1.00 57.91 299 GLY A O 1
ATOM 2461 N N . LEU A 1 300 ? -9.794 42.660 18.535 1.00 54.38 300 LEU A N 1
ATOM 2462 C CA . LEU A 1 300 ? -9.220 41.736 17.543 1.00 54.38 300 LEU A CA 1
ATOM 2463 C C . LEU A 1 300 ? -10.249 40.749 16.946 1.00 54.38 300 LEU A C 1
ATOM 2465 O O . LEU A 1 300 ? -9.870 39.800 16.259 1.00 54.38 300 LEU A O 1
ATOM 2469 N N . GLY A 1 301 ? -11.550 40.968 17.172 1.00 53.44 301 GLY A N 1
ATOM 2470 C CA . GLY A 1 301 ? -12.623 40.302 16.428 1.00 53.44 301 GLY A CA 1
ATOM 2471 C C . GLY A 1 301 ? -13.196 39.035 17.065 1.00 53.44 301 GLY A C 1
ATOM 2472 O O . GLY A 1 301 ? -13.885 38.276 16.385 1.00 53.44 301 GLY A O 1
ATOM 2473 N N . TYR A 1 302 ? -12.981 38.781 18.361 1.00 55.06 302 TYR A N 1
ATOM 2474 C CA . TYR A 1 302 ? -13.709 37.698 19.029 1.00 55.06 302 TYR A CA 1
ATOM 2475 C C . TYR A 1 302 ? -15.180 38.115 19.241 1.00 55.06 302 TYR A C 1
ATOM 2477 O O . TYR A 1 302 ? -15.473 39.079 19.945 1.00 55.06 302 TYR A O 1
ATOM 2485 N N . ASN A 1 303 ? -16.117 37.384 18.624 1.00 52.72 303 ASN A N 1
ATOM 2486 C CA . ASN A 1 303 ? -17.577 37.570 18.717 1.00 52.72 303 ASN A CA 1
ATOM 2487 C C . ASN A 1 303 ? -18.167 38.904 18.193 1.00 52.72 303 ASN A C 1
ATOM 2489 O O . ASN A 1 303 ? -19.310 39.217 18.535 1.00 52.72 303 ASN A O 1
ATOM 2493 N N . ASN A 1 304 ? -17.461 39.655 17.332 1.00 54.69 304 ASN A N 1
ATOM 2494 C CA . ASN A 1 304 ? -17.934 40.931 16.748 1.00 54.69 304 ASN A CA 1
ATOM 2495 C C . ASN A 1 304 ? -18.380 41.970 17.795 1.00 54.69 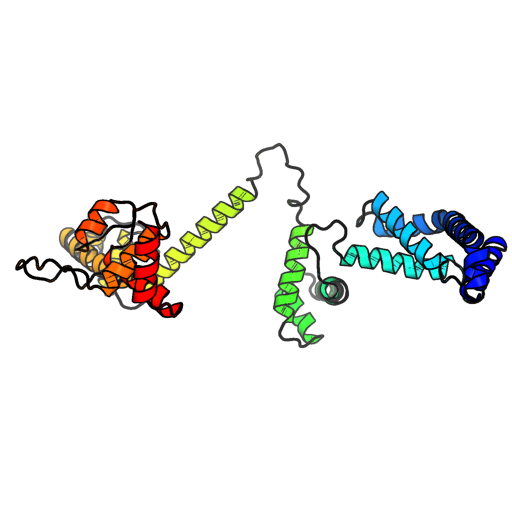304 ASN A C 1
ATOM 2497 O O . ASN A 1 304 ? -19.338 42.716 17.581 1.00 54.69 304 ASN A O 1
ATOM 2501 N N . ILE A 1 305 ? -17.716 41.998 18.950 1.00 56.06 305 ILE A N 1
ATOM 2502 C CA . ILE A 1 305 ? -17.991 42.985 19.993 1.00 56.06 305 ILE A CA 1
ATOM 2503 C C . ILE A 1 305 ? -17.120 44.214 19.713 1.00 56.06 305 ILE A C 1
ATOM 2505 O O . ILE A 1 305 ? -15.904 44.059 19.590 1.00 56.06 305 ILE A O 1
ATOM 2509 N N . PRO A 1 306 ? -17.699 45.422 19.590 1.00 55.97 306 PRO A N 1
ATOM 2510 C CA . PRO A 1 306 ? -16.910 46.614 19.327 1.00 55.97 306 PRO A CA 1
ATOM 2511 C C . PRO A 1 306 ? -15.930 46.876 20.484 1.00 55.97 306 PRO A C 1
ATOM 2513 O O . PRO A 1 306 ? -16.296 46.693 21.651 1.00 55.97 306 PRO A O 1
ATOM 2516 N N . PRO A 1 307 ? -14.691 47.308 20.190 1.00 58.72 307 PRO A N 1
ATOM 2517 C CA . PRO A 1 307 ? -13.755 47.716 21.228 1.00 58.72 307 PRO A CA 1
ATOM 2518 C C . PRO A 1 307 ? -14.349 48.901 22.002 1.00 58.72 307 PRO A C 1
ATOM 2520 O O . PRO A 1 307 ? -14.708 49.918 21.414 1.00 58.72 307 PRO A O 1
ATOM 2523 N N . GLY A 1 308 ? -14.475 48.762 23.323 1.00 60.56 308 GLY A N 1
ATOM 2524 C CA . GLY A 1 308 ? -15.048 49.780 24.203 1.00 60.56 308 GLY A CA 1
ATOM 2525 C C . GLY A 1 308 ? -14.252 49.937 25.497 1.00 60.56 308 GLY A C 1
ATOM 2526 O O . GLY A 1 308 ? -13.562 49.016 25.934 1.00 60.56 308 GLY A O 1
ATOM 2527 N N . ASN A 1 309 ? -14.339 51.113 26.124 1.00 62.38 309 ASN A N 1
ATOM 2528 C CA . ASN A 1 309 ? -13.749 51.368 27.442 1.00 62.38 309 ASN A CA 1
ATOM 2529 C C . ASN A 1 309 ? -14.644 50.782 28.543 1.00 62.38 309 ASN A C 1
ATOM 2531 O O . ASN A 1 309 ? -15.446 51.493 29.146 1.00 62.38 309 ASN A O 1
ATOM 2535 N N . PHE A 1 310 ? -14.510 49.479 28.790 1.00 67.44 310 PHE A N 1
ATOM 2536 C CA . PHE A 1 310 ? -15.261 48.777 29.831 1.00 67.44 310 PHE A CA 1
ATOM 2537 C C . PHE A 1 310 ? -14.760 49.161 31.227 1.00 67.44 310 PHE A C 1
ATOM 2539 O O . PHE A 1 310 ? -13.558 49.097 31.499 1.00 67.44 310 PHE A O 1
ATOM 2546 N N . LYS A 1 311 ? -15.672 49.549 32.123 1.00 58.50 311 LYS A N 1
ATOM 2547 C CA . LYS A 1 311 ? -15.335 49.932 33.503 1.00 58.50 311 LYS A CA 1
ATOM 2548 C C . LYS A 1 311 ? -15.415 48.747 34.456 1.00 58.50 311 LYS A C 1
ATOM 2550 O O . LYS A 1 311 ? -14.496 48.542 35.250 1.00 58.50 311 LYS A O 1
ATOM 2555 N N . ASN A 1 312 ? -16.462 47.933 34.316 1.00 65.94 312 ASN A N 1
ATOM 2556 C CA . ASN A 1 312 ? -16.751 46.807 35.204 1.00 65.94 312 ASN A CA 1
ATOM 2557 C C . ASN A 1 312 ? -17.067 45.533 34.399 1.00 65.94 312 ASN A C 1
ATOM 2559 O O . ASN A 1 312 ? -17.601 45.590 33.291 1.00 65.94 312 ASN A O 1
ATOM 2563 N N . TYR A 1 313 ? -16.829 44.358 34.994 1.00 63.72 313 TYR A N 1
ATOM 2564 C CA . TYR A 1 313 ? -17.132 43.054 34.376 1.00 63.72 313 TYR A CA 1
ATOM 2565 C C . TYR A 1 313 ? -18.610 42.877 33.972 1.00 63.72 313 TYR A C 1
ATOM 2567 O O . TYR A 1 313 ? -18.918 42.098 33.068 1.00 63.72 313 TYR A O 1
ATOM 2575 N N . ARG A 1 314 ? -19.522 43.613 34.622 1.00 61.25 314 ARG A N 1
ATOM 2576 C CA . ARG A 1 314 ? -20.966 43.592 34.350 1.00 61.25 314 ARG A CA 1
ATOM 2577 C C . ARG A 1 314 ? -21.328 44.217 32.999 1.00 61.25 314 ARG A C 1
ATOM 2579 O O . ARG A 1 314 ? -22.132 43.635 32.284 1.00 61.25 314 ARG A O 1
ATOM 2586 N N . GLU A 1 315 ? -20.680 45.318 32.614 1.00 64.38 315 GLU A N 1
ATOM 2587 C CA . GLU A 1 315 ? -20.887 45.954 31.299 1.00 64.38 315 GLU A CA 1
ATOM 2588 C C . GLU A 1 315 ? -20.471 45.004 30.166 1.00 64.38 315 GLU A C 1
ATOM 2590 O O . GLU A 1 315 ? -21.158 44.868 29.156 1.00 64.38 315 GLU A O 1
ATOM 2595 N N . ILE A 1 316 ? -19.375 44.267 30.373 1.00 65.12 316 ILE A N 1
ATOM 2596 C CA . ILE A 1 316 ? -18.898 43.251 29.427 1.00 65.12 316 ILE A CA 1
ATOM 2597 C C . ILE A 1 316 ? -19.910 42.102 29.326 1.00 65.12 316 ILE A C 1
ATOM 2599 O O . ILE A 1 316 ? -20.207 41.633 28.229 1.00 65.12 316 ILE A O 1
ATOM 2603 N N . ALA A 1 317 ? -20.466 41.652 30.455 1.00 63.41 317 ALA A N 1
ATOM 2604 C CA . ALA A 1 317 ? -21.475 40.594 30.479 1.00 63.41 317 ALA A CA 1
ATOM 2605 C C . ALA A 1 317 ? -22.771 40.994 29.752 1.00 63.41 317 ALA A C 1
ATOM 2607 O O . ALA A 1 317 ? -23.311 40.191 28.992 1.00 63.41 317 ALA A O 1
ATOM 2608 N N . GLU A 1 318 ? -23.245 42.226 29.955 1.00 63.81 318 GLU A N 1
ATOM 2609 C CA . GLU A 1 318 ? -24.451 42.757 29.306 1.00 63.81 318 GLU A CA 1
ATOM 2610 C C . GLU A 1 318 ? -24.286 42.839 27.783 1.00 63.81 318 GLU A C 1
ATOM 2612 O O . GLU A 1 318 ? -25.187 42.442 27.045 1.00 63.81 318 GLU A O 1
ATOM 2617 N N . ILE A 1 319 ? -23.109 43.248 27.302 1.00 63.34 319 ILE A N 1
ATOM 2618 C CA . ILE A 1 319 ? -22.809 43.322 25.864 1.00 63.34 319 ILE A CA 1
ATOM 2619 C C . ILE A 1 319 ? -22.614 41.928 25.249 1.00 63.34 319 ILE A C 1
ATOM 2621 O O . ILE A 1 319 ? -23.034 41.678 24.116 1.00 63.34 319 ILE A O 1
ATOM 2625 N N . MET A 1 320 ? -22.004 40.991 25.982 1.00 60.66 320 MET A N 1
ATOM 2626 C CA . MET A 1 320 ? -21.834 39.611 25.515 1.00 60.66 320 MET A CA 1
ATOM 2627 C C . MET A 1 320 ? -23.166 38.848 25.416 1.00 60.66 320 MET A C 1
ATOM 2629 O O . MET A 1 320 ? -23.303 37.968 24.558 1.00 60.66 320 MET A O 1
ATOM 2633 N N . GLY A 1 321 ? -24.146 39.159 26.270 1.00 59.62 321 GLY A N 1
ATOM 2634 C CA . GLY A 1 321 ? -25.396 38.404 26.374 1.00 59.62 321 GLY A CA 1
ATOM 2635 C C . GLY A 1 321 ? -25.159 36.895 26.575 1.00 59.62 321 GLY A C 1
ATOM 2636 O O . GLY A 1 321 ? -24.133 36.466 27.099 1.00 59.62 321 GLY A O 1
ATOM 2637 N N . HIS A 1 322 ? -26.080 36.050 26.097 1.00 50.41 322 HIS A N 1
ATOM 2638 C CA . HIS A 1 322 ? -25.968 34.579 26.168 1.00 50.41 322 HIS A CA 1
ATOM 2639 C C . HIS A 1 322 ? -24.957 33.952 25.180 1.00 50.41 322 HIS A C 1
ATOM 2641 O O . HIS A 1 322 ? -24.964 32.737 24.983 1.00 50.41 322 HIS A O 1
ATOM 2647 N N . LYS A 1 323 ? -24.095 34.740 24.522 1.00 52.44 323 LYS A N 1
ATOM 2648 C CA . LYS A 1 323 ? -23.247 34.260 23.411 1.00 52.44 323 LYS A CA 1
ATOM 2649 C C . LYS A 1 323 ? -21.999 33.483 23.851 1.00 52.44 323 LYS A C 1
ATOM 2651 O O . LYS A 1 323 ? -21.302 32.928 23.008 1.00 52.44 323 LYS A O 1
ATOM 2656 N N . SER A 1 324 ? -21.704 33.426 25.149 1.00 53.38 324 SER A N 1
ATOM 2657 C CA . SER A 1 324 ? -20.542 32.719 25.697 1.00 53.38 324 SER A CA 1
ATOM 2658 C C . SER A 1 324 ? -20.946 31.817 26.859 1.00 53.38 324 SER A C 1
ATOM 2660 O O . SER A 1 324 ? -21.675 32.225 27.758 1.00 53.38 324 SER A O 1
ATOM 2662 N N . THR A 1 325 ? -20.415 30.594 26.873 1.00 53.28 325 THR A N 1
ATOM 2663 C CA . THR A 1 325 ? -20.518 29.659 28.004 1.00 53.28 325 THR A CA 1
ATOM 2664 C C . THR A 1 325 ? -19.530 29.974 29.136 1.00 53.28 325 THR A C 1
ATOM 2666 O O . THR A 1 325 ? -19.594 29.351 30.194 1.00 53.28 325 THR A O 1
ATOM 2669 N N . SER A 1 326 ? -18.600 30.912 28.919 1.00 58.06 326 SER A N 1
ATOM 2670 C CA . SER A 1 326 ? -17.549 31.310 29.869 1.00 58.06 326 SER A CA 1
ATOM 2671 C C . SER A 1 326 ? -17.829 32.688 30.472 1.00 58.06 326 SER A C 1
ATOM 2673 O O . SER A 1 326 ? -18.298 33.580 29.760 1.00 58.06 326 SER A O 1
ATOM 2675 N N . THR A 1 327 ? -17.504 32.876 31.758 1.00 66.56 327 THR A N 1
ATOM 2676 C CA . THR A 1 327 ? -17.693 34.161 32.449 1.00 66.56 327 THR A CA 1
ATOM 2677 C C . THR A 1 327 ? -16.725 35.229 31.909 1.00 66.56 327 THR A C 1
ATOM 2679 O O . THR A 1 327 ? -15.607 34.893 31.502 1.00 66.56 327 THR A O 1
ATOM 2682 N N . PRO A 1 328 ? -17.108 36.522 31.910 1.00 63.78 328 PRO A N 1
ATOM 2683 C CA . PRO A 1 328 ? -16.245 37.618 31.453 1.00 63.78 328 PRO A CA 1
ATOM 2684 C C . PRO A 1 328 ? -14.864 37.619 32.127 1.00 63.78 328 PRO A C 1
ATOM 2686 O O . PRO A 1 328 ? -13.846 37.834 31.475 1.00 63.78 328 PRO A O 1
ATOM 2689 N N . GLU A 1 329 ? -14.822 37.293 33.420 1.00 66.62 329 GLU A N 1
ATOM 2690 C CA . GLU A 1 329 ? -13.588 37.214 34.204 1.00 66.62 329 GLU A CA 1
ATOM 2691 C C . GLU A 1 329 ? -12.650 36.097 33.722 1.00 66.62 329 GLU A C 1
ATOM 2693 O O . GLU A 1 329 ? -11.443 36.307 33.584 1.00 66.62 329 GLU A O 1
ATOM 2698 N N . THR A 1 330 ? -13.183 34.914 33.387 1.00 67.75 330 THR A N 1
ATOM 2699 C CA . THR A 1 330 ? -12.345 33.829 32.848 1.00 67.75 330 THR A CA 1
ATOM 2700 C C . THR A 1 330 ? -11.811 34.148 31.457 1.00 67.75 330 THR A C 1
ATOM 2702 O O . THR A 1 330 ? -10.704 33.723 31.121 1.00 67.75 330 THR A O 1
ATOM 2705 N N . LEU A 1 331 ? -12.571 34.883 30.644 1.00 66.81 331 LEU A N 1
ATOM 2706 C CA . LEU A 1 331 ? -12.126 35.311 29.319 1.00 66.81 331 LEU A CA 1
ATOM 2707 C C . LEU A 1 331 ? -10.987 36.329 29.414 1.00 66.81 331 LEU A C 1
ATOM 2709 O O . LEU A 1 331 ? -9.967 36.147 28.751 1.00 66.81 331 LEU A O 1
ATOM 2713 N N . ILE A 1 332 ? -11.108 37.326 30.293 1.00 69.00 332 ILE A N 1
ATOM 2714 C CA . ILE A 1 332 ? -10.073 38.350 30.496 1.00 69.00 332 ILE A CA 1
ATOM 2715 C C . ILE A 1 332 ? -8.794 37.742 31.078 1.00 69.00 332 ILE A C 1
ATOM 2717 O O . ILE A 1 332 ? -7.708 38.012 30.569 1.00 69.00 332 ILE A O 1
ATOM 2721 N N . LYS A 1 333 ? -8.894 36.830 32.055 1.00 71.56 333 LYS A N 1
ATOM 2722 C CA . LYS A 1 333 ? -7.713 36.118 32.578 1.00 71.56 333 LYS A CA 1
ATOM 2723 C C . LYS A 1 333 ? -7.019 35.279 31.505 1.00 71.56 333 LYS A C 1
ATOM 2725 O O . LYS A 1 333 ? -5.795 35.276 31.434 1.00 71.56 333 LYS A O 1
ATOM 2730 N N . LYS A 1 334 ? -7.774 34.597 30.633 1.00 68.50 334 LYS A N 1
ATOM 2731 C CA . LYS A 1 334 ? -7.202 33.865 29.486 1.00 68.50 334 LYS A CA 1
ATOM 2732 C C . LYS A 1 334 ? -6.552 34.796 28.465 1.00 68.50 334 LYS A C 1
ATOM 2734 O O . LYS A 1 334 ? -5.545 34.414 27.873 1.00 68.50 334 LYS A O 1
ATOM 2739 N N . ALA A 1 335 ? -7.131 35.972 28.236 1.00 67.62 335 ALA A N 1
ATOM 2740 C CA . ALA A 1 335 ? -6.571 36.976 27.343 1.00 67.62 335 ALA A CA 1
ATOM 2741 C C . ALA A 1 335 ? -5.228 37.490 27.872 1.00 67.62 335 ALA A C 1
ATOM 2743 O O . ALA A 1 335 ? -4.247 37.452 27.137 1.00 67.62 335 ALA A O 1
ATOM 2744 N N . LEU A 1 336 ? -5.164 37.855 29.157 1.00 70.31 336 LEU A N 1
ATOM 2745 C CA . LEU A 1 336 ? -3.925 38.262 29.827 1.00 70.31 336 LEU A CA 1
ATOM 2746 C C . LEU A 1 336 ? -2.843 37.183 29.717 1.00 70.31 336 LEU A C 1
ATOM 2748 O O . LEU A 1 336 ? -1.750 37.463 29.247 1.00 70.31 336 LEU A O 1
ATOM 2752 N N . LEU A 1 337 ? -3.183 35.926 30.014 1.00 71.81 337 LEU A N 1
ATOM 2753 C CA . LEU A 1 337 ? -2.249 34.798 29.912 1.00 71.81 337 LEU A CA 1
ATOM 2754 C C . LEU A 1 337 ? -1.721 34.583 28.485 1.00 71.81 337 LEU A C 1
ATOM 2756 O O . LEU A 1 337 ? -0.571 34.201 28.288 1.00 71.81 337 LEU A O 1
ATOM 2760 N N . LYS A 1 338 ? -2.560 34.808 27.467 1.00 67.06 338 LYS A N 1
ATOM 2761 C CA . LYS A 1 338 ? -2.127 34.745 26.065 1.00 67.06 338 LYS A CA 1
ATOM 2762 C C . LYS A 1 338 ? -1.214 35.910 25.699 1.00 67.06 338 LYS A C 1
ATOM 2764 O O . LYS A 1 338 ? -0.248 35.683 24.985 1.00 67.06 338 LYS A O 1
ATOM 2769 N N . LEU A 1 339 ? -1.523 37.118 26.161 1.00 65.88 339 LEU A N 1
ATOM 2770 C CA . LEU A 1 339 ? -0.735 38.315 25.868 1.00 65.88 339 LEU A CA 1
ATOM 2771 C C . LEU A 1 339 ? 0.640 38.255 26.549 1.00 65.88 339 LEU A C 1
ATOM 2773 O O . LEU A 1 339 ? 1.643 38.517 25.887 1.00 65.88 339 LEU A O 1
ATOM 2777 N N . ASP A 1 340 ? 0.698 37.778 27.796 1.00 67.88 340 ASP A N 1
ATOM 2778 C CA . ASP A 1 340 ? 1.951 37.531 28.521 1.00 67.88 340 ASP A CA 1
ATOM 2779 C C . ASP A 1 340 ? 2.833 36.503 27.791 1.00 67.88 340 ASP A C 1
ATOM 2781 O O . ASP A 1 340 ? 4.036 36.705 27.641 1.00 67.88 340 ASP A O 1
ATOM 2785 N N . ASN A 1 341 ? 2.241 35.429 27.254 1.00 66.25 341 ASN A N 1
ATOM 2786 C CA . ASN A 1 341 ? 2.979 34.403 26.505 1.00 66.25 341 ASN A CA 1
ATOM 2787 C C . ASN A 1 341 ? 3.559 34.898 25.169 1.00 66.25 341 ASN A C 1
ATOM 2789 O O . ASN A 1 341 ? 4.512 34.306 24.669 1.00 66.25 341 ASN A O 1
ATOM 2793 N N . ILE A 1 342 ? 2.979 35.940 24.567 1.00 64.56 342 ILE A N 1
ATOM 2794 C CA . ILE A 1 342 ? 3.468 36.518 23.303 1.00 64.56 342 ILE A CA 1
ATOM 2795 C C . ILE A 1 342 ? 4.559 37.575 23.586 1.00 64.56 342 ILE A C 1
ATOM 2797 O O . ILE A 1 342 ? 5.256 37.998 22.668 1.00 64.56 342 ILE A O 1
ATOM 2801 N N . GLY A 1 343 ? 4.771 37.961 24.853 1.00 59.78 343 GLY A N 1
ATOM 2802 C CA . GLY A 1 343 ? 5.791 38.937 25.252 1.00 59.78 343 GLY A CA 1
ATOM 2803 C C . GLY A 1 343 ? 5.464 40.366 24.814 1.00 59.78 343 GLY A C 1
ATOM 2804 O O . GLY A 1 343 ? 6.367 41.172 24.602 1.00 59.78 343 GLY A O 1
ATOM 2805 N N . VAL A 1 344 ? 4.178 40.667 24.622 1.00 62.50 344 VAL A N 1
ATOM 2806 C CA . VAL A 1 344 ? 3.712 41.961 24.117 1.00 62.50 344 VAL A CA 1
ATOM 2807 C C . VAL A 1 344 ? 3.644 42.971 25.257 1.00 62.50 344 VAL A C 1
ATOM 2809 O O . VAL A 1 344 ? 2.986 42.723 26.266 1.00 62.50 344 VAL A O 1
ATOM 2812 N N . ASP A 1 345 ? 4.264 44.138 25.074 1.00 67.75 345 ASP A N 1
ATOM 2813 C CA . ASP A 1 345 ? 4.075 45.268 25.982 1.00 67.75 345 ASP A CA 1
ATOM 2814 C C . ASP A 1 345 ? 2.647 45.826 25.819 1.00 67.75 345 ASP A C 1
ATOM 2816 O O . ASP A 1 345 ? 2.288 46.459 24.814 1.00 67.75 345 ASP A O 1
ATOM 2820 N N . LEU A 1 346 ? 1.801 45.518 26.804 1.00 64.19 346 LEU A N 1
ATOM 2821 C CA . LEU A 1 346 ? 0.376 45.855 26.828 1.00 64.19 346 LEU A CA 1
ATOM 2822 C C . LEU A 1 346 ? 0.142 47.370 26.722 1.00 64.19 346 LEU A C 1
ATOM 2824 O O . LEU A 1 346 ? -0.808 47.802 26.074 1.00 64.19 346 LEU A O 1
ATOM 2828 N N . GLU A 1 347 ? 1.017 48.191 27.304 1.00 63.47 347 GLU A N 1
ATOM 2829 C CA . GLU A 1 347 ? 0.846 49.649 27.300 1.00 63.47 347 GLU A CA 1
ATOM 2830 C C . GLU A 1 347 ? 1.186 50.275 25.942 1.00 63.47 347 GLU A C 1
ATOM 2832 O O . GLU A 1 347 ? 0.539 51.234 25.513 1.00 63.47 347 GLU A O 1
ATOM 2837 N N . GLN A 1 348 ? 2.178 49.728 25.233 1.00 63.25 348 GLN A N 1
ATOM 2838 C CA . GLN A 1 348 ? 2.539 50.188 23.887 1.00 63.25 348 GLN A CA 1
ATOM 2839 C C . GLN A 1 348 ? 1.488 49.784 22.851 1.00 63.25 348 GLN A C 1
ATOM 2841 O O . GLN A 1 348 ? 1.172 50.559 21.947 1.00 63.25 348 GLN A O 1
ATOM 2846 N N . THR A 1 349 ? 0.907 48.593 23.002 1.00 63.91 349 THR A N 1
ATOM 2847 C CA . THR A 1 349 ? -0.132 48.097 22.092 1.00 63.91 349 THR A CA 1
ATOM 2848 C C . THR A 1 349 ? -1.476 48.794 22.272 1.00 63.91 349 THR A C 1
ATOM 2850 O O . THR A 1 349 ? -2.118 49.097 21.267 1.00 63.91 349 THR A O 1
ATOM 2853 N N . ASP A 1 350 ? -1.870 49.152 23.500 1.00 63.34 350 ASP A N 1
ATOM 2854 C CA . ASP A 1 350 ? -3.074 49.968 23.728 1.00 63.34 350 ASP A CA 1
ATOM 2855 C C . ASP A 1 350 ? -2.945 51.359 23.086 1.00 63.34 350 ASP A C 1
ATOM 2857 O O . ASP A 1 350 ? -3.874 51.838 22.435 1.00 63.34 350 ASP A O 1
ATOM 2861 N N . LYS A 1 351 ? -1.760 51.983 23.182 1.00 61.50 351 LYS A N 1
ATOM 2862 C CA . LYS A 1 351 ? -1.474 53.272 22.527 1.00 61.50 351 LYS A CA 1
ATOM 2863 C C . LYS A 1 351 ? -1.575 53.188 21.005 1.00 61.50 351 LYS A C 1
ATOM 2865 O O . LYS A 1 351 ? -2.147 54.085 20.395 1.00 61.50 351 LYS A O 1
ATOM 2870 N N . LEU A 1 352 ? -1.053 52.122 20.393 1.00 57.94 352 LEU A N 1
ATOM 2871 C CA . LEU A 1 352 ? -1.147 51.910 18.943 1.00 57.94 352 LEU A CA 1
ATOM 2872 C C . LEU A 1 352 ? -2.596 51.712 18.481 1.00 57.94 352 LEU A C 1
ATOM 2874 O O . LEU A 1 352 ? -2.988 52.256 17.455 1.00 57.94 352 LEU A O 1
ATOM 2878 N N . ILE A 1 353 ? -3.413 50.991 19.250 1.00 60.91 353 ILE A N 1
ATOM 2879 C CA . ILE A 1 353 ? -4.822 50.760 18.904 1.00 60.91 353 ILE A CA 1
ATOM 2880 C C . ILE A 1 353 ? -5.652 52.033 19.048 1.00 60.91 353 ILE A C 1
ATOM 2882 O O . ILE A 1 353 ? -6.450 52.332 18.162 1.00 60.91 353 ILE A O 1
ATOM 2886 N N . LEU A 1 354 ? -5.437 52.811 20.113 1.00 59.06 354 LEU A N 1
ATOM 2887 C CA . LEU A 1 354 ? -6.079 54.117 20.289 1.00 59.06 354 LEU A CA 1
ATOM 2888 C C . LEU A 1 354 ? -5.700 55.105 19.173 1.00 59.06 354 LEU A C 1
ATOM 2890 O O . LEU A 1 354 ? -6.535 55.909 18.768 1.00 59.06 354 LEU A O 1
ATOM 2894 N N . LEU A 1 355 ? -4.471 55.028 18.650 1.00 55.53 355 LEU A N 1
ATOM 2895 C CA . LEU A 1 355 ? -4.026 55.826 17.501 1.00 55.53 355 LEU A CA 1
ATOM 2896 C C . LEU A 1 355 ? -4.654 55.384 16.175 1.00 55.53 355 LEU A C 1
ATOM 2898 O O . LEU A 1 355 ? -4.805 56.215 15.294 1.00 55.53 355 LEU A O 1
ATOM 2902 N N . CYS A 1 356 ? -5.015 54.107 16.022 1.00 52.47 356 CYS A N 1
ATOM 2903 C CA . CYS A 1 356 ? -5.695 53.602 14.824 1.00 52.47 356 CYS A CA 1
ATOM 2904 C C . CYS A 1 356 ? -7.223 53.794 14.848 1.00 52.47 356 CYS A C 1
ATOM 2906 O O . CYS A 1 356 ? -7.874 53.535 13.837 1.00 52.47 356 CYS A O 1
ATOM 2908 N N . GLN A 1 357 ? -7.806 54.168 15.993 1.00 52.38 357 GLN A N 1
ATOM 2909 C CA . GLN A 1 357 ? -9.249 54.400 16.158 1.00 52.38 357 GLN A CA 1
ATOM 2910 C C . GLN A 1 357 ? -9.664 55.874 16.009 1.00 52.38 357 GLN A C 1
ATOM 2912 O O . GLN A 1 357 ? -10.860 56.139 15.888 1.00 52.38 357 GLN A O 1
ATOM 2917 N N . ASN A 1 358 ? -8.700 56.801 16.004 1.00 41.88 358 ASN A N 1
ATOM 2918 C CA . ASN A 1 358 ? -8.868 58.200 15.591 1.00 41.88 358 ASN A CA 1
ATOM 2919 C C . ASN A 1 358 ? -8.374 58.374 14.154 1.00 41.88 358 ASN A C 1
ATOM 2921 O O . ASN A 1 358 ? -8.899 59.282 13.473 1.00 41.88 358 ASN A O 1
#